Protein AF-A0A2P6NKW9-F1 (afdb_monomer)

Radius of gyration: 29.28 Å; Cα contacts (8 Å, |Δi|>4): 265; chains: 1; bounding box: 67×38×123 Å

Organism: NCBI:txid1890364

Mean predicted aligned error: 11.93 Å

Nearest PDB structures (foldseek):
  7aal-assembly1_B  TM=2.413E-01  e=2.730E+00  Homo sapiens
  5c1f-assembly1_B  TM=1.882E-01  e=1.365E+00  Schizosaccharomyces pombe 972h-
  5i6r-assembly1_A-2  TM=1.713E-01  e=1.014E+00  Homo sapiens
  5i7d-assembly1_A  TM=1.767E-01  e=3.167E+00  Homo sapiens
  7aan-assembly1_B  TM=1.531E-01  e=3.014E+00  Homo sapiens

pLDDT: mean 75.57, std 16.03, range [36.56, 94.94]

Structure (mmCIF, N/CA/C/O backbone):
data_AF-A0A2P6NKW9-F1
#
_entry.id   AF-A0A2P6NKW9-F1
#
loop_
_atom_site.group_PDB
_atom_site.id
_atom_site.type_symbol
_atom_site.label_atom_id
_atom_site.label_alt_id
_atom_site.label_comp_id
_atom_site.label_asym_id
_atom_site.label_entity_id
_atom_site.label_seq_id
_atom_site.pdbx_PDB_ins_code
_atom_site.Cartn_x
_atom_site.Cartn_y
_atom_site.Cartn_z
_atom_site.occupancy
_atom_site.B_iso_or_equiv
_atom_site.auth_seq_id
_atom_site.auth_comp_id
_atom_site.auth_asym_id
_atom_site.auth_atom_id
_atom_site.pdbx_PDB_model_num
ATOM 1 N N . MET A 1 1 ? 26.156 8.430 -38.860 1.00 38.47 1 MET A N 1
ATOM 2 C CA . MET A 1 1 ? 25.166 7.399 -39.238 1.00 38.47 1 MET A CA 1
ATOM 3 C C . MET A 1 1 ? 23.982 7.560 -38.305 1.00 38.47 1 MET A C 1
ATOM 5 O O . MET A 1 1 ? 24.163 7.415 -37.104 1.00 38.47 1 MET A O 1
ATOM 9 N N . GLY A 1 2 ? 22.833 8.003 -38.820 1.00 42.75 2 GLY A N 1
ATOM 10 C CA . GLY A 1 2 ? 21.626 8.158 -38.007 1.00 42.75 2 GLY A CA 1
ATOM 11 C C . GLY A 1 2 ? 21.119 6.777 -37.615 1.00 42.75 2 GLY A C 1
ATOM 12 O O . GLY A 1 2 ? 20.778 5.993 -38.496 1.00 42.75 2 GLY A O 1
ATOM 13 N N . ALA A 1 3 ? 21.148 6.461 -36.321 1.00 43.72 3 ALA A N 1
ATOM 14 C CA . ALA A 1 3 ? 20.561 5.232 -35.807 1.00 43.72 3 ALA A CA 1
ATOM 15 C C . ALA A 1 3 ? 19.072 5.184 -36.203 1.00 43.72 3 ALA A C 1
ATOM 17 O O . ALA A 1 3 ? 18.408 6.224 -36.123 1.00 43.72 3 ALA A O 1
ATOM 18 N N . PRO A 1 4 ? 18.538 4.033 -36.644 1.00 49.75 4 PRO A N 1
ATOM 19 C CA . PRO A 1 4 ? 17.114 3.905 -36.910 1.00 49.75 4 PRO A CA 1
ATOM 20 C C . PRO A 1 4 ? 16.343 4.239 -35.628 1.00 49.75 4 PRO A C 1
ATOM 22 O O . PRO A 1 4 ? 16.476 3.582 -34.598 1.00 49.75 4 PRO A O 1
ATOM 25 N N . SER A 1 5 ? 15.566 5.317 -35.682 1.00 58.25 5 SER A N 1
ATOM 26 C CA . SER A 1 5 ? 14.760 5.807 -34.570 1.00 58.25 5 SER A CA 1
ATOM 27 C C . SER A 1 5 ? 13.514 4.937 -34.437 1.00 58.25 5 SER A C 1
ATOM 29 O O . SER A 1 5 ? 12.527 5.149 -35.143 1.00 58.25 5 SER A O 1
ATOM 31 N N . GLY A 1 6 ? 13.556 3.937 -33.562 1.00 79.88 6 GLY A N 1
ATOM 32 C CA . GLY A 1 6 ? 12.421 3.050 -33.348 1.00 79.88 6 GLY A CA 1
ATOM 33 C C . GLY A 1 6 ? 12.584 2.135 -32.143 1.00 79.88 6 GLY A C 1
ATOM 34 O O . GLY A 1 6 ? 13.675 1.942 -31.605 1.00 79.88 6 GLY A O 1
ATOM 35 N N . CYS A 1 7 ? 11.472 1.536 -31.738 1.00 85.38 7 CYS A N 1
ATOM 36 C CA . CYS A 1 7 ? 11.452 0.507 -30.710 1.00 85.38 7 CYS A CA 1
ATOM 37 C C . CYS A 1 7 ? 11.612 -0.880 -31.333 1.00 85.38 7 CYS A C 1
ATOM 39 O O . CYS A 1 7 ? 11.056 -1.148 -32.399 1.00 85.38 7 CYS A O 1
ATOM 41 N N . ALA A 1 8 ? 12.261 -1.793 -30.613 1.00 85.81 8 ALA A N 1
ATOM 42 C CA . ALA A 1 8 ? 12.150 -3.217 -30.907 1.00 85.81 8 ALA A CA 1
ATOM 43 C C . ALA A 1 8 ? 10.673 -3.680 -30.821 1.00 85.81 8 ALA A C 1
ATOM 45 O O . ALA A 1 8 ? 9.893 -3.085 -30.060 1.00 85.81 8 ALA A O 1
ATOM 46 N N . PRO A 1 9 ? 10.263 -4.742 -31.548 1.00 82.56 9 PRO A N 1
ATOM 47 C CA . PRO A 1 9 ? 8.896 -5.261 -31.512 1.00 82.56 9 PRO A CA 1
ATOM 48 C C . PRO A 1 9 ? 8.402 -5.475 -30.075 1.00 82.56 9 PRO A C 1
ATOM 50 O O . PRO A 1 9 ? 8.977 -6.243 -29.305 1.00 82.56 9 PRO A O 1
ATOM 53 N N . SER A 1 10 ? 7.345 -4.751 -29.693 1.00 81.81 10 SER A N 1
ATOM 54 C CA . SER A 1 10 ? 6.762 -4.763 -28.339 1.00 81.81 10 SER A CA 1
ATOM 55 C C . SER A 1 10 ? 7.766 -4.554 -27.191 1.00 81.81 10 SER A C 1
ATOM 57 O O . SER A 1 10 ? 7.524 -5.026 -26.081 1.00 81.81 10 SER A O 1
ATOM 59 N N . CYS A 1 11 ? 8.905 -3.893 -27.433 1.00 87.44 11 CYS A N 1
ATOM 60 C CA . CYS A 1 11 ? 9.979 -3.728 -26.446 1.00 87.44 11 CYS A CA 1
ATOM 61 C C . CYS A 1 11 ? 10.375 -5.054 -25.760 1.00 87.44 11 CYS A C 1
ATOM 63 O O . CYS A 1 11 ? 10.589 -5.087 -24.546 1.00 87.44 11 CYS A O 1
ATOM 65 N N . ASN A 1 12 ? 10.413 -6.152 -26.528 1.00 88.31 12 ASN A N 1
ATOM 66 C CA . ASN A 1 12 ? 10.680 -7.524 -26.068 1.00 88.31 12 ASN A CA 1
ATOM 67 C C . ASN A 1 12 ? 9.672 -8.071 -25.033 1.00 88.31 12 ASN A C 1
ATOM 69 O O . ASN A 1 12 ? 9.963 -9.034 -24.334 1.00 88.31 12 ASN A O 1
ATOM 73 N N . GLY A 1 13 ? 8.483 -7.470 -24.919 1.00 87.00 13 GLY A N 1
ATOM 74 C CA . GLY A 1 13 ? 7.446 -7.867 -23.958 1.00 87.00 13 GLY A CA 1
ATOM 75 C C . GLY A 1 13 ? 7.630 -7.298 -22.545 1.00 87.00 13 GLY A C 1
ATOM 76 O O . GLY A 1 13 ? 6.770 -7.507 -21.690 1.00 87.00 13 GLY A O 1
ATOM 77 N N . TYR A 1 14 ? 8.703 -6.535 -22.308 1.00 88.75 14 TYR A N 1
ATOM 78 C CA . TYR A 1 14 ? 9.058 -5.957 -21.004 1.00 88.75 14 TYR A CA 1
ATOM 79 C C . TYR A 1 14 ? 8.857 -4.440 -20.940 1.00 88.75 14 TYR A C 1
ATOM 81 O O . TYR A 1 14 ? 9.346 -3.769 -20.029 1.00 88.75 14 TYR A O 1
ATOM 89 N N . GLY A 1 15 ? 8.138 -3.877 -21.908 1.00 88.88 15 GLY A N 1
ATOM 90 C CA . GLY A 1 15 ? 7.906 -2.445 -21.986 1.00 88.88 15 GLY A CA 1
ATOM 91 C C . GLY A 1 15 ? 6.816 -2.064 -22.974 1.00 88.88 15 GLY A C 1
ATOM 92 O O . GLY A 1 15 ? 6.175 -2.910 -23.593 1.00 88.88 15 GLY A O 1
ATOM 93 N N . ILE A 1 16 ? 6.614 -0.758 -23.107 1.00 90.50 16 ILE A N 1
ATOM 94 C CA . ILE A 1 16 ? 5.710 -0.158 -24.090 1.00 90.50 16 ILE A CA 1
ATOM 95 C C . ILE A 1 16 ? 6.520 0.803 -24.954 1.00 90.50 16 ILE A C 1
ATOM 97 O O . ILE A 1 16 ? 7.258 1.638 -24.428 1.00 90.50 16 ILE A O 1
ATOM 101 N N . CYS A 1 17 ? 6.370 0.692 -26.273 1.00 90.12 17 CYS A N 1
ATOM 102 C CA . CYS A 1 17 ? 7.002 1.614 -27.206 1.00 90.12 17 CYS A CA 1
ATOM 103 C C . CYS A 1 17 ? 6.321 2.981 -27.147 1.00 90.12 17 CYS A C 1
ATOM 105 O O . CYS A 1 17 ? 5.096 3.075 -27.262 1.00 90.12 17 CYS A O 1
ATOM 107 N N . GLN A 1 18 ? 7.114 4.034 -26.969 1.00 89.44 18 GLN A N 1
ATOM 108 C CA . GLN A 1 18 ? 6.613 5.397 -26.969 1.00 89.44 18 GLN A CA 1
ATOM 109 C C . GLN A 1 18 ? 6.587 5.999 -28.374 1.00 89.44 18 GLN A C 1
ATOM 111 O O . GLN A 1 18 ? 7.352 5.610 -29.253 1.00 89.44 18 GLN A O 1
ATOM 116 N N . THR A 1 19 ? 5.768 7.035 -28.564 1.00 86.81 19 THR A N 1
ATOM 117 C CA . THR A 1 19 ? 5.714 7.810 -29.820 1.00 86.81 19 THR A CA 1
ATOM 118 C C . THR A 1 19 ? 7.042 8.486 -30.181 1.00 86.81 19 THR A C 1
ATOM 120 O O . THR A 1 19 ? 7.242 8.868 -31.327 1.00 86.81 19 THR A O 1
ATOM 123 N N . SER A 1 20 ? 7.953 8.641 -29.215 1.00 84.75 20 SER A N 1
ATOM 124 C CA . SER A 1 20 ? 9.322 9.138 -29.408 1.00 84.75 20 SER A CA 1
ATOM 125 C C . SER A 1 20 ? 10.280 8.100 -30.009 1.00 84.75 20 SER A C 1
ATOM 127 O O . SER A 1 20 ? 11.433 8.432 -30.265 1.00 84.75 20 SER A O 1
ATOM 129 N N . GLY A 1 21 ? 9.845 6.848 -30.192 1.00 84.94 21 GLY A N 1
ATOM 130 C CA . GLY A 1 21 ? 10.705 5.742 -30.620 1.00 84.94 21 GLY A CA 1
ATOM 131 C C . GLY A 1 21 ? 11.551 5.136 -29.495 1.00 84.94 21 GLY A C 1
ATOM 132 O O . GLY A 1 21 ? 12.419 4.313 -29.768 1.00 84.94 21 GLY A O 1
ATOM 133 N N . MET A 1 22 ? 11.308 5.517 -28.234 1.00 88.12 22 MET A N 1
ATOM 134 C CA . MET A 1 22 ? 11.970 4.936 -27.060 1.00 88.12 22 MET A CA 1
ATOM 135 C C . MET A 1 22 ? 11.064 3.936 -26.336 1.00 88.12 22 MET A C 1
ATOM 137 O O . MET A 1 22 ? 9.857 4.143 -26.212 1.00 88.12 22 MET A O 1
ATOM 141 N N . CYS A 1 23 ? 11.643 2.861 -25.809 1.00 89.56 23 CYS A N 1
ATOM 142 C CA . CYS A 1 23 ? 10.927 1.887 -24.996 1.00 89.56 23 CYS A CA 1
ATOM 143 C C . CYS A 1 23 ? 10.833 2.338 -23.535 1.00 89.56 23 CYS A C 1
ATOM 145 O O . CYS A 1 23 ? 11.843 2.554 -22.867 1.00 89.56 23 CYS A O 1
ATOM 147 N N . ARG A 1 24 ? 9.607 2.415 -23.009 1.00 87.69 24 ARG A N 1
ATOM 148 C CA . ARG A 1 24 ? 9.353 2.557 -21.572 1.00 87.69 24 ARG A CA 1
ATOM 149 C C . ARG A 1 24 ? 9.350 1.177 -20.933 1.00 87.69 24 ARG A C 1
ATOM 151 O O . ARG A 1 24 ? 8.399 0.416 -21.121 1.00 87.69 24 ARG A O 1
ATOM 158 N N . CYS A 1 25 ? 10.388 0.877 -20.169 1.00 88.81 25 CYS A N 1
ATOM 159 C CA . CYS A 1 25 ? 10.530 -0.414 -19.515 1.00 88.81 25 CYS A CA 1
ATOM 160 C C . CYS A 1 25 ? 9.664 -0.533 -18.261 1.00 88.81 25 CYS A C 1
ATOM 162 O O . CYS A 1 25 ? 9.426 0.442 -17.546 1.00 88.81 25 CYS A O 1
ATOM 164 N N . LEU A 1 26 ? 9.173 -1.745 -18.012 1.00 86.94 26 LEU A N 1
ATOM 165 C CA . LEU A 1 26 ? 8.451 -2.088 -16.793 1.00 86.94 26 LEU A CA 1
ATOM 166 C C . LEU A 1 26 ? 9.394 -2.050 -15.583 1.00 86.94 26 LEU A C 1
ATOM 168 O O . LEU A 1 26 ? 10.619 -2.012 -15.708 1.00 86.94 26 LEU A O 1
ATOM 172 N N . ARG A 1 27 ? 8.832 -2.033 -14.373 1.00 82.81 27 ARG A N 1
ATOM 173 C CA . ARG A 1 27 ? 9.649 -1.916 -13.163 1.00 82.81 27 ARG A CA 1
ATOM 174 C C . ARG A 1 27 ? 10.577 -3.128 -13.048 1.00 82.81 27 ARG A C 1
ATOM 176 O O . ARG A 1 27 ? 10.134 -4.254 -13.216 1.00 82.81 27 ARG A O 1
ATOM 183 N N . GLY A 1 28 ? 11.855 -2.887 -12.763 1.00 79.19 28 GLY A N 1
ATOM 184 C CA . GLY A 1 28 ? 12.875 -3.945 -12.721 1.00 79.19 28 GLY A CA 1
ATOM 185 C C . GLY A 1 28 ? 13.764 -4.013 -13.969 1.00 79.19 28 GLY A C 1
ATOM 186 O O . GLY A 1 28 ? 14.858 -4.575 -13.904 1.00 79.19 28 GLY A O 1
ATOM 187 N N . TRP A 1 29 ? 13.317 -3.381 -15.056 1.00 87.25 29 TRP A N 1
ATOM 188 C CA . TRP A 1 29 ? 13.953 -3.371 -16.368 1.00 87.25 29 TRP A CA 1
ATOM 189 C C . TRP A 1 29 ? 14.563 -2.007 -16.678 1.00 87.25 29 TRP A C 1
ATOM 191 O O . TRP A 1 29 ? 14.035 -0.970 -16.269 1.00 87.25 29 TRP A O 1
ATOM 201 N N . VAL A 1 30 ? 15.670 -2.008 -17.416 1.00 86.69 30 VAL A N 1
ATOM 202 C CA . VAL A 1 30 ? 16.431 -0.808 -17.769 1.00 86.69 30 VAL A CA 1
ATOM 203 C C . VAL A 1 30 ? 16.368 -0.598 -19.287 1.00 86.69 30 VAL A C 1
ATOM 205 O O . VAL A 1 30 ? 16.537 -1.555 -20.050 1.00 86.69 30 VAL A O 1
ATOM 208 N N . PRO A 1 31 ? 16.110 0.638 -19.756 1.00 85.88 31 PRO A N 1
ATOM 209 C CA . PRO A 1 31 ? 16.139 0.933 -21.181 1.00 85.88 31 PRO A CA 1
ATOM 210 C C . PRO A 1 31 ? 17.550 0.728 -21.733 1.00 85.88 31 PRO A C 1
ATOM 212 O O . PRO A 1 31 ? 18.530 1.239 -21.193 1.00 85.88 31 PRO A O 1
ATOM 215 N N . THR A 1 32 ? 17.641 -0.020 -22.827 1.00 88.44 32 THR A N 1
ATOM 216 C CA . THR A 1 32 ? 18.881 -0.319 -23.550 1.00 88.44 32 THR A CA 1
ATOM 217 C C . THR A 1 32 ? 18.722 -0.065 -25.037 1.00 88.44 32 THR A C 1
ATOM 219 O O . THR A 1 32 ? 17.610 -0.010 -25.559 1.00 88.44 32 THR A O 1
ATOM 222 N N . VAL A 1 33 ? 19.849 0.118 -25.721 1.00 88.12 33 VAL A N 1
ATOM 223 C CA . VAL A 1 33 ? 19.900 0.317 -27.171 1.00 88.12 33 VAL A CA 1
ATOM 224 C C . VAL A 1 33 ? 20.558 -0.915 -27.788 1.00 88.12 33 VAL A C 1
ATOM 226 O O . VAL A 1 33 ? 21.613 -1.344 -27.326 1.00 88.12 33 VAL A O 1
ATOM 229 N N . SER A 1 34 ? 19.899 -1.530 -28.771 1.00 86.75 34 SER A N 1
ATOM 230 C CA . SER A 1 34 ? 20.440 -2.662 -29.534 1.00 86.75 34 SER A CA 1
ATOM 231 C C . SER A 1 34 ? 21.641 -2.235 -30.387 1.00 86.75 34 SER A C 1
ATOM 233 O O . SER A 1 34 ? 21.791 -1.051 -30.687 1.00 86.75 34 SER A O 1
ATOM 235 N N . SER A 1 35 ? 22.452 -3.195 -30.848 1.00 83.25 35 SER A N 1
ATOM 236 C CA . SER A 1 35 ? 23.512 -2.964 -31.848 1.00 83.25 35 SER A CA 1
ATOM 237 C C . SER A 1 35 ? 22.984 -2.258 -33.096 1.00 83.25 35 SER A C 1
ATOM 239 O O . SER A 1 35 ? 23.675 -1.440 -33.694 1.00 83.25 35 SER A O 1
ATOM 241 N N . ASP A 1 36 ? 21.726 -2.534 -33.434 1.00 82.31 36 ASP A N 1
ATOM 242 C CA . ASP A 1 36 ? 21.048 -1.995 -34.607 1.00 82.31 36 ASP A CA 1
ATOM 243 C C . ASP A 1 36 ? 20.456 -0.597 -34.356 1.00 82.31 36 ASP A C 1
ATOM 245 O O . ASP A 1 36 ? 19.847 -0.027 -35.250 1.00 82.31 36 ASP A O 1
ATOM 249 N N . GLY A 1 37 ? 20.602 -0.032 -33.151 1.00 82.56 37 GLY A N 1
ATOM 250 C CA . GLY A 1 37 ? 20.113 1.306 -32.792 1.00 82.56 37 GLY A CA 1
ATOM 251 C C . GLY A 1 37 ? 18.692 1.365 -32.217 1.00 82.56 37 GLY A C 1
ATOM 252 O O . GLY A 1 37 ? 18.270 2.430 -31.771 1.00 82.56 37 GLY A O 1
ATOM 253 N N . TYR A 1 38 ? 17.964 0.244 -32.163 1.00 86.69 38 TYR A N 1
ATOM 254 C CA . TYR A 1 38 ? 16.609 0.190 -31.597 1.00 86.69 38 TYR A CA 1
ATOM 255 C C . TYR A 1 38 ? 16.596 0.273 -30.067 1.00 86.69 38 TYR A C 1
ATOM 257 O O . TYR A 1 38 ? 17.403 -0.368 -29.392 1.00 86.69 38 TYR A O 1
ATOM 265 N N . SER A 1 39 ? 15.620 0.990 -29.507 1.00 88.81 39 SER A N 1
ATOM 266 C CA . SER A 1 39 ? 15.369 0.992 -28.062 1.00 88.81 39 SER A CA 1
ATOM 267 C C . SER A 1 39 ? 14.671 -0.302 -27.625 1.00 88.81 39 SER A C 1
ATOM 269 O O . SER A 1 39 ? 13.734 -0.759 -28.282 1.00 88.81 39 SER A O 1
ATOM 271 N N . GLN A 1 40 ? 15.120 -0.900 -26.519 1.00 92.06 40 GLN A N 1
ATOM 272 C CA . GLN A 1 40 ? 14.614 -2.164 -25.980 1.00 92.06 40 GLN A CA 1
ATOM 273 C C . GLN A 1 40 ? 14.729 -2.246 -24.448 1.00 92.06 40 GLN A C 1
ATOM 275 O O . GLN A 1 40 ? 15.399 -1.436 -23.812 1.00 92.06 40 GLN A O 1
ATOM 280 N N . CYS A 1 41 ? 14.063 -3.238 -23.851 1.00 90.62 41 CYS A N 1
ATOM 281 C CA . CYS A 1 41 ? 14.018 -3.474 -22.404 1.00 90.62 41 CYS A CA 1
ATOM 282 C C . CYS A 1 41 ? 14.510 -4.887 -22.080 1.00 90.62 41 CYS A C 1
ATOM 284 O O . CYS A 1 41 ? 13.726 -5.721 -21.644 1.00 90.62 41 CYS A O 1
ATOM 286 N N . ILE A 1 42 ? 15.778 -5.185 -22.381 1.00 88.31 42 ILE A N 1
ATOM 287 C CA . ILE A 1 42 ? 16.333 -6.542 -22.225 1.00 88.31 42 ILE A CA 1
ATOM 288 C C . ILE A 1 42 ? 17.221 -6.697 -20.990 1.00 88.31 42 ILE A C 1
ATOM 290 O O . ILE A 1 42 ? 17.423 -7.813 -20.525 1.00 88.31 42 ILE A O 1
ATOM 294 N N . THR A 1 43 ? 17.758 -5.599 -20.462 1.00 88.56 43 THR A N 1
ATOM 295 C CA . THR A 1 43 ? 18.597 -5.636 -19.266 1.00 88.56 43 THR A CA 1
ATOM 296 C C . THR A 1 43 ? 17.775 -5.343 -18.027 1.00 88.56 43 THR A C 1
ATOM 298 O O . THR A 1 43 ? 16.862 -4.513 -18.013 1.00 88.56 43 THR A O 1
ATOM 301 N N . THR A 1 44 ? 18.130 -6.029 -16.954 1.00 87.62 44 THR A N 1
ATOM 302 C CA . THR A 1 44 ? 17.537 -5.863 -15.633 1.00 87.62 44 THR A CA 1
ATOM 303 C C . THR A 1 44 ? 18.513 -5.157 -14.700 1.00 87.62 44 THR A C 1
ATOM 305 O O . THR A 1 44 ? 19.709 -5.056 -14.976 1.00 87.62 44 THR A O 1
ATOM 308 N N . PHE A 1 45 ? 18.049 -4.726 -13.526 1.00 82.56 45 PHE A N 1
ATOM 309 C CA . PHE A 1 45 ? 18.962 -4.222 -12.491 1.00 82.56 45 PHE A CA 1
ATOM 310 C C . PHE A 1 45 ? 20.002 -5.258 -12.027 1.00 82.56 45 PHE A C 1
ATOM 312 O O . PHE A 1 45 ? 21.052 -4.865 -11.513 1.00 82.56 45 PHE A O 1
ATOM 319 N N . LEU A 1 46 ? 19.751 -6.561 -12.215 1.00 85.69 46 LEU A N 1
ATOM 320 C CA . LEU A 1 46 ? 20.742 -7.602 -11.920 1.00 85.69 46 LEU A CA 1
ATOM 321 C C . LEU A 1 46 ? 21.979 -7.436 -12.811 1.00 85.69 46 LEU A C 1
ATOM 323 O O . LEU A 1 46 ? 23.100 -7.567 -12.319 1.00 85.69 46 LEU A O 1
ATOM 327 N N . ASP A 1 47 ? 21.765 -7.094 -14.082 1.00 86.06 47 ASP A N 1
ATOM 328 C CA . ASP A 1 47 ? 22.814 -6.966 -15.097 1.00 86.06 47 ASP A CA 1
ATOM 329 C C . ASP A 1 47 ? 23.634 -5.681 -14.916 1.00 86.06 47 ASP A C 1
ATOM 331 O O . ASP A 1 47 ? 24.814 -5.640 -15.246 1.00 86.06 47 ASP A O 1
ATOM 335 N N . VAL A 1 48 ? 23.045 -4.652 -14.295 1.00 84.50 48 VAL A N 1
ATOM 336 C CA . VAL A 1 48 ? 23.706 -3.369 -13.970 1.00 84.50 48 VAL A CA 1
ATOM 337 C C . VA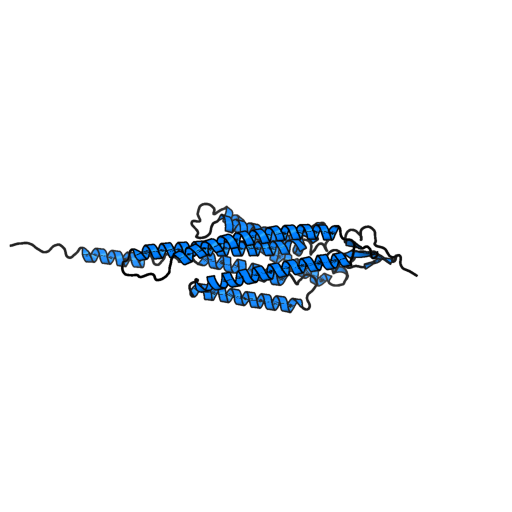L A 1 48 ? 24.557 -3.459 -12.685 1.00 84.50 48 VAL A C 1
ATOM 33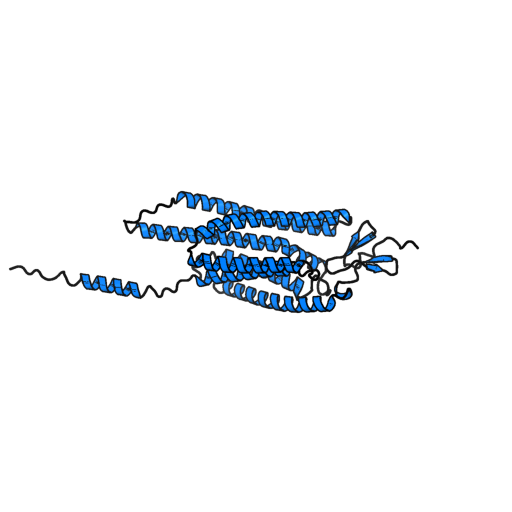9 O O . VAL A 1 48 ? 25.002 -2.452 -12.143 1.00 84.50 48 VAL A O 1
ATOM 342 N N . GLY A 1 49 ? 24.796 -4.667 -12.159 1.00 85.06 49 GLY A N 1
ATOM 343 C CA . GLY A 1 49 ? 25.694 -4.898 -11.019 1.00 85.06 49 GLY A CA 1
ATOM 344 C C . GLY A 1 49 ? 25.018 -4.965 -9.645 1.00 85.06 49 GLY A C 1
ATOM 345 O O . GLY A 1 49 ? 25.703 -5.110 -8.636 1.00 85.06 49 GLY A O 1
ATOM 346 N N . TRP A 1 50 ? 23.682 -4.940 -9.567 1.00 84.00 50 TRP A N 1
ATOM 347 C CA . TRP A 1 50 ? 22.948 -5.041 -8.290 1.00 84.00 50 TRP A CA 1
ATOM 348 C C . TRP A 1 50 ? 22.585 -6.475 -7.893 1.00 84.00 50 TRP A C 1
ATOM 350 O O . TRP A 1 50 ? 21.844 -6.690 -6.930 1.00 84.00 50 TRP A O 1
ATOM 360 N N . ARG A 1 51 ? 23.110 -7.472 -8.613 1.00 86.88 51 ARG A N 1
ATOM 361 C CA . ARG A 1 51 ? 22.758 -8.886 -8.441 1.00 86.88 51 ARG A CA 1
ATOM 362 C C . ARG A 1 51 ? 22.888 -9.377 -7.000 1.00 86.88 51 ARG A C 1
ATOM 364 O O . ARG A 1 51 ? 21.938 -9.956 -6.481 1.00 86.88 51 ARG A O 1
ATOM 371 N N . GLY A 1 52 ? 24.022 -9.113 -6.347 1.00 84.12 52 GLY A N 1
ATOM 372 C CA . GLY A 1 52 ? 24.261 -9.546 -4.965 1.00 84.12 52 GLY A CA 1
ATOM 373 C C . GLY A 1 52 ? 23.230 -8.978 -3.984 1.00 84.12 52 GLY A C 1
ATOM 374 O O . GLY A 1 52 ? 22.604 -9.726 -3.236 1.00 84.12 52 GLY A O 1
ATOM 375 N N . ASN A 1 53 ? 22.984 -7.668 -4.059 1.00 83.38 53 ASN A N 1
ATOM 376 C CA . ASN A 1 53 ? 22.055 -6.970 -3.167 1.00 83.38 53 ASN A CA 1
ATOM 377 C C . ASN A 1 53 ? 20.602 -7.414 -3.383 1.00 83.38 53 ASN A C 1
ATOM 379 O O . ASN A 1 53 ? 19.878 -7.639 -2.416 1.00 83.38 53 ASN A O 1
ATOM 383 N N . ILE A 1 54 ? 20.171 -7.578 -4.638 1.00 84.19 54 ILE A N 1
ATOM 384 C CA . ILE A 1 54 ? 18.801 -8.000 -4.964 1.00 84.19 54 ILE A CA 1
ATOM 385 C C . ILE A 1 54 ? 18.551 -9.443 -4.511 1.00 84.19 54 ILE A C 1
ATOM 387 O O . ILE A 1 54 ? 17.501 -9.728 -3.934 1.00 84.19 54 ILE A O 1
ATOM 391 N N . ILE A 1 55 ? 19.512 -10.349 -4.723 1.00 88.00 55 ILE A N 1
ATOM 392 C CA . ILE A 1 55 ? 19.397 -11.740 -4.262 1.00 88.00 55 ILE A CA 1
ATOM 393 C C . ILE A 1 55 ? 19.330 -11.788 -2.731 1.00 88.00 55 ILE A C 1
ATOM 395 O O . ILE A 1 55 ? 18.449 -12.454 -2.189 1.00 88.00 55 ILE A O 1
ATOM 399 N N . ALA A 1 56 ? 20.196 -11.046 -2.033 1.00 85.56 56 ALA A N 1
ATOM 400 C CA . ALA A 1 56 ? 20.174 -10.978 -0.574 1.00 85.56 56 ALA A CA 1
ATOM 401 C C . ALA A 1 56 ? 18.827 -10.452 -0.044 1.00 85.56 56 ALA A C 1
ATOM 403 O O . ALA A 1 56 ? 18.221 -11.074 0.828 1.00 85.56 56 ALA A O 1
ATOM 404 N N . LEU A 1 57 ? 18.311 -9.358 -0.619 1.00 84.19 57 LEU A N 1
ATOM 405 C CA . LEU A 1 57 ? 17.010 -8.792 -0.247 1.00 84.19 57 LEU A CA 1
ATOM 406 C C . LEU A 1 57 ? 15.860 -9.769 -0.490 1.00 84.19 57 LEU A C 1
ATOM 408 O O . LEU A 1 57 ? 14.989 -9.901 0.364 1.00 84.19 57 LEU A O 1
ATOM 412 N N . ARG A 1 58 ? 15.864 -10.486 -1.618 1.00 87.19 58 ARG A N 1
ATOM 413 C CA . ARG A 1 58 ? 14.853 -11.507 -1.916 1.00 87.19 58 ARG A CA 1
ATOM 414 C C . ARG A 1 58 ? 14.836 -12.606 -0.858 1.00 87.19 58 ARG A C 1
ATOM 416 O O . ARG A 1 58 ? 13.759 -12.977 -0.403 1.00 87.19 58 ARG A O 1
ATOM 423 N N . VAL A 1 59 ? 16.001 -13.115 -0.448 1.00 88.81 59 VAL A N 1
ATOM 424 C CA . VAL A 1 59 ? 16.083 -14.149 0.599 1.00 88.81 59 VAL A CA 1
ATOM 425 C C . VAL A 1 59 ? 15.527 -13.612 1.916 1.00 88.81 59 VAL A C 1
ATOM 427 O O . VAL A 1 59 ? 14.666 -14.250 2.519 1.00 88.81 59 VAL A O 1
ATOM 430 N N . VAL A 1 60 ? 15.947 -12.412 2.326 1.00 87.12 60 VAL A N 1
ATOM 431 C CA . VAL A 1 60 ? 15.475 -11.777 3.565 1.00 87.12 60 VAL A CA 1
ATOM 432 C C . VAL A 1 60 ? 13.960 -11.553 3.534 1.00 87.12 60 VAL A C 1
ATOM 434 O O . VAL A 1 60 ? 13.261 -11.963 4.460 1.00 87.12 60 VAL A O 1
ATOM 437 N N . PHE A 1 61 ? 13.423 -10.968 2.461 1.00 86.88 61 PHE A N 1
ATOM 438 C CA . PHE A 1 61 ? 11.985 -10.733 2.321 1.00 86.88 61 PHE A CA 1
ATOM 439 C C . PHE A 1 61 ? 11.187 -12.029 2.232 1.00 86.88 61 PHE A C 1
ATOM 441 O O . PHE A 1 61 ? 10.130 -12.119 2.847 1.00 86.88 61 PHE A O 1
ATOM 448 N N . SER A 1 62 ? 11.691 -13.047 1.536 1.00 91.12 62 SER A N 1
ATOM 449 C CA . SER A 1 62 ? 11.039 -14.355 1.459 1.00 91.12 62 SER A CA 1
ATOM 450 C C . SER A 1 62 ? 10.904 -14.999 2.842 1.00 91.12 62 SER A C 1
ATOM 452 O O . SER A 1 62 ? 9.823 -15.461 3.200 1.00 91.12 62 SER A O 1
ATOM 454 N N . VAL A 1 63 ? 11.959 -14.952 3.666 1.00 90.38 63 VAL A N 1
ATOM 455 C CA . VAL A 1 63 ? 11.917 -15.481 5.039 1.00 90.38 63 VAL A CA 1
ATOM 456 C C . VAL A 1 63 ? 10.950 -14.678 5.911 1.00 90.38 63 VAL A C 1
ATOM 458 O O . VAL A 1 63 ? 10.086 -15.263 6.564 1.00 90.38 63 VAL A O 1
ATOM 461 N N . ILE A 1 64 ? 11.050 -13.344 5.900 1.00 86.88 64 ILE A N 1
ATOM 462 C CA . ILE A 1 64 ? 10.206 -12.472 6.732 1.00 86.88 64 ILE A CA 1
ATOM 463 C C . ILE A 1 64 ? 8.730 -12.621 6.352 1.00 86.88 64 ILE A C 1
ATOM 465 O O . ILE A 1 64 ? 7.901 -12.921 7.214 1.00 86.88 64 ILE A O 1
ATOM 469 N N . TYR A 1 65 ? 8.393 -12.460 5.070 1.00 89.38 65 TYR A N 1
ATOM 470 C CA . TYR A 1 65 ? 7.012 -12.575 4.606 1.00 89.38 65 TYR A CA 1
ATOM 471 C C . TYR A 1 65 ? 6.493 -14.009 4.677 1.00 89.38 65 TYR A C 1
ATOM 473 O O . TYR A 1 65 ? 5.310 -14.192 4.942 1.00 89.38 65 TYR A O 1
ATOM 481 N N . GLY A 1 66 ? 7.345 -15.025 4.520 1.00 92.25 66 GLY A N 1
ATOM 482 C CA . GLY A 1 66 ? 6.967 -16.426 4.704 1.00 92.25 66 GLY A CA 1
ATOM 483 C C . GLY A 1 66 ? 6.543 -16.725 6.144 1.00 92.25 66 GLY A C 1
ATOM 484 O O . GLY A 1 66 ? 5.461 -17.270 6.373 1.00 92.25 66 GLY A O 1
ATOM 485 N N . ILE A 1 67 ? 7.340 -16.294 7.129 1.00 90.00 67 ILE A N 1
ATOM 486 C CA . ILE A 1 67 ? 6.986 -16.415 8.553 1.00 90.00 67 ILE A CA 1
ATOM 487 C C . ILE A 1 67 ? 5.722 -15.607 8.856 1.00 90.00 67 ILE A C 1
ATOM 489 O O . ILE A 1 67 ? 4.813 -16.100 9.526 1.00 90.00 67 ILE A O 1
ATOM 493 N N . GLN A 1 68 ? 5.630 -14.377 8.348 1.00 88.12 68 GLN A N 1
ATOM 494 C CA . GLN A 1 68 ? 4.465 -13.525 8.562 1.00 88.12 68 GLN A CA 1
ATOM 495 C C . GLN A 1 68 ? 3.192 -14.142 7.971 1.00 88.12 68 GLN A C 1
ATOM 497 O O . GLN A 1 68 ? 2.156 -14.159 8.636 1.00 88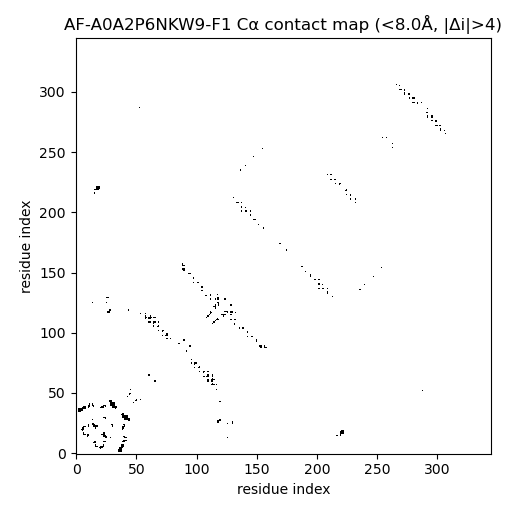.12 68 GLN A O 1
ATOM 502 N N . LEU A 1 69 ? 3.266 -14.700 6.762 1.00 92.56 69 LEU A N 1
ATOM 503 C CA . LEU A 1 69 ? 2.156 -15.384 6.109 1.00 92.56 69 LEU A CA 1
ATOM 504 C C . LEU A 1 69 ? 1.712 -16.597 6.929 1.00 92.56 69 LEU A C 1
ATOM 506 O O . LEU A 1 69 ? 0.512 -16.775 7.140 1.00 92.56 69 LEU A O 1
ATOM 510 N N . LEU A 1 70 ? 2.654 -17.387 7.454 1.00 94.38 70 LEU A N 1
ATOM 511 C CA . LEU A 1 70 ? 2.357 -18.523 8.329 1.00 94.38 70 LEU A CA 1
ATOM 512 C C . LEU A 1 70 ? 1.648 -18.063 9.610 1.00 94.38 70 LEU A C 1
ATOM 514 O O . LEU A 1 70 ? 0.598 -18.605 9.951 1.00 94.38 70 LEU A O 1
ATOM 518 N N . LEU A 1 71 ? 2.161 -17.029 10.283 1.00 90.62 71 LEU A N 1
ATOM 519 C CA . LEU A 1 71 ? 1.566 -16.486 11.510 1.00 90.62 71 LEU A CA 1
ATOM 520 C C . LEU A 1 71 ? 0.155 -15.932 11.282 1.00 90.62 71 LEU A C 1
ATOM 522 O O . LEU A 1 71 ? -0.749 -16.195 12.081 1.00 90.62 71 LEU A O 1
ATOM 526 N N . VAL A 1 72 ? -0.053 -15.178 10.200 1.00 90.56 72 VAL A N 1
ATOM 527 C CA . VAL A 1 72 ? -1.371 -14.623 9.861 1.00 90.56 72 VAL A CA 1
ATOM 528 C C . VAL A 1 72 ? -2.337 -15.742 9.473 1.00 90.56 72 VAL A C 1
ATOM 530 O O . VAL A 1 72 ? -3.471 -15.744 9.948 1.00 90.56 72 VAL A O 1
ATOM 533 N N . THR A 1 73 ? -1.889 -16.732 8.695 1.00 94.50 73 THR A N 1
ATOM 534 C CA . THR A 1 73 ? -2.699 -17.907 8.326 1.00 94.50 73 THR A CA 1
ATOM 535 C C . THR A 1 73 ? -3.105 -18.700 9.566 1.00 94.50 73 THR A C 1
ATOM 537 O O . THR A 1 73 ? -4.284 -18.991 9.756 1.00 94.50 73 THR A O 1
ATOM 540 N N . TRP A 1 74 ? -2.157 -18.986 10.460 1.00 94.56 74 TRP A N 1
ATOM 541 C CA . TRP A 1 74 ? -2.420 -19.667 11.726 1.00 94.56 74 TRP A CA 1
ATOM 542 C C . TRP A 1 74 ? -3.447 -18.910 12.576 1.00 94.56 74 TRP A C 1
ATOM 544 O O . TRP A 1 74 ? -4.411 -19.498 13.070 1.00 94.56 74 TRP A O 1
ATOM 554 N N . ARG A 1 75 ? -3.291 -17.586 12.701 1.00 90.00 75 ARG A N 1
ATOM 555 C CA . ARG A 1 75 ? -4.229 -16.737 13.445 1.00 90.00 75 ARG A CA 1
ATOM 556 C C . ARG A 1 75 ? -5.623 -16.728 12.819 1.00 90.00 75 ARG A C 1
ATOM 558 O O . ARG A 1 75 ? -6.608 -16.813 13.548 1.00 90.00 75 ARG A O 1
ATOM 565 N N . LEU A 1 76 ? -5.710 -16.655 11.493 1.00 90.75 76 LEU A N 1
ATOM 566 C CA . LEU A 1 76 ? -6.975 -16.713 10.764 1.00 90.75 76 LEU A CA 1
ATOM 567 C C . LEU A 1 76 ? -7.684 -18.058 11.004 1.00 90.75 76 LEU A C 1
ATOM 569 O O . LEU A 1 76 ? -8.881 -18.085 11.285 1.00 90.75 76 LEU A O 1
ATOM 573 N N . VAL A 1 77 ? -6.939 -19.168 10.984 1.00 92.94 77 VAL A N 1
ATOM 574 C CA . VAL A 1 77 ? -7.462 -20.511 11.284 1.00 92.94 77 VAL A CA 1
ATOM 575 C C . VAL A 1 77 ? -7.974 -20.610 12.725 1.00 92.94 77 VAL A C 1
ATOM 577 O O . VAL A 1 77 ? -9.065 -21.138 12.944 1.00 92.94 77 VAL A O 1
ATOM 580 N N . LEU A 1 78 ? -7.244 -20.076 13.710 1.00 88.31 78 LEU A N 1
ATOM 581 C CA . LEU A 1 78 ? -7.696 -20.056 15.108 1.00 88.31 78 LEU A CA 1
ATOM 582 C C . LEU A 1 78 ? -8.993 -19.259 15.292 1.00 88.31 78 LEU A C 1
ATOM 584 O O . LEU A 1 78 ? -9.901 -19.720 15.985 1.00 88.31 78 LEU A O 1
ATOM 588 N N . GLU A 1 79 ? -9.108 -18.105 14.637 1.00 87.50 79 GLU A N 1
ATOM 589 C CA . GLU A 1 79 ? -10.319 -17.277 14.672 1.00 87.50 79 GLU A CA 1
ATOM 590 C C . GLU A 1 79 ? -11.527 -18.015 14.067 1.00 87.50 79 GLU A C 1
ATOM 592 O O . GLU A 1 79 ? -12.654 -17.913 14.560 1.00 87.50 79 GLU A O 1
ATOM 597 N N . PHE A 1 80 ? -11.299 -18.820 13.025 1.00 87.19 80 PHE A N 1
ATOM 598 C CA . PHE A 1 80 ? -12.338 -19.665 12.443 1.00 87.19 80 PHE A CA 1
ATOM 599 C C . PHE A 1 80 ? -12.710 -20.868 13.314 1.00 87.19 80 PHE A C 1
ATOM 601 O O . PHE A 1 80 ? -13.885 -21.239 13.333 1.00 87.19 80 PHE A O 1
ATOM 608 N N . LYS A 1 81 ? -11.761 -21.455 14.052 1.00 89.06 81 LYS A N 1
ATOM 609 C CA . LYS A 1 81 ? -12.031 -22.575 14.970 1.00 89.06 81 LYS A CA 1
ATOM 610 C C . LYS A 1 81 ? -12.744 -22.130 16.252 1.00 89.06 81 LYS A C 1
ATOM 612 O O . LYS A 1 81 ? -13.611 -22.845 16.741 1.00 89.06 81 LYS A O 1
ATOM 617 N N . ASN A 1 82 ? -12.460 -20.933 16.765 1.00 84.38 82 ASN A N 1
ATOM 618 C CA . ASN A 1 82 ? -12.980 -20.455 18.055 1.00 84.38 82 ASN A CA 1
ATOM 619 C C . ASN A 1 82 ? -14.360 -19.762 17.991 1.00 84.38 82 ASN A C 1
ATOM 621 O O . ASN A 1 82 ? -14.745 -19.064 18.931 1.00 84.38 82 ASN A O 1
ATOM 625 N N . ARG A 1 83 ? -15.148 -19.994 16.928 1.00 70.25 83 ARG A N 1
ATOM 626 C CA . ARG A 1 83 ? -16.459 -19.348 16.683 1.00 70.25 83 ARG A CA 1
ATOM 627 C C . ARG A 1 83 ? -17.449 -19.418 17.854 1.00 70.25 83 ARG A C 1
ATOM 629 O O . ARG A 1 83 ? -18.258 -18.510 17.994 1.00 70.25 83 ARG A O 1
ATOM 636 N N . ALA A 1 84 ? -17.406 -20.478 18.661 1.00 60.53 84 ALA A N 1
ATOM 637 C CA . ALA A 1 84 ? -18.446 -20.780 19.645 1.00 60.53 84 ALA A CA 1
ATOM 638 C C . ALA A 1 84 ? -18.236 -20.154 21.041 1.00 60.53 84 ALA A C 1
ATOM 640 O O . ALA A 1 84 ? -19.152 -20.207 21.855 1.00 60.53 84 ALA A O 1
ATOM 641 N N . LYS A 1 85 ? -17.059 -19.581 21.351 1.00 63.16 85 LYS A N 1
ATOM 642 C CA . LYS A 1 85 ? -16.708 -19.187 22.737 1.00 63.16 85 LYS A CA 1
ATOM 643 C C . LYS A 1 85 ? -16.474 -17.690 22.975 1.00 63.16 85 LYS A C 1
ATOM 645 O O . LYS A 1 85 ? -16.267 -17.300 24.120 1.00 63.16 85 LYS A O 1
ATOM 650 N N . SER A 1 86 ? -16.501 -16.830 21.955 1.00 55.06 86 SER A N 1
ATOM 651 C CA . SER A 1 86 ? -16.138 -15.417 22.143 1.00 55.06 86 SER A CA 1
ATOM 652 C C . SER A 1 86 ? -17.344 -14.525 22.473 1.00 55.06 86 SER A C 1
ATOM 654 O O . SER A 1 86 ? -17.913 -13.886 21.589 1.00 55.06 86 SER A O 1
ATOM 656 N N . GLN A 1 87 ? -17.677 -14.382 23.757 1.00 58.47 87 GLN A N 1
ATOM 657 C CA . GLN A 1 87 ? -18.412 -13.208 24.267 1.00 58.47 87 GLN A CA 1
ATOM 658 C C . GLN A 1 87 ? -17.465 -11.996 24.435 1.00 58.47 87 GLN A C 1
ATOM 660 O O . GLN A 1 87 ? -17.456 -11.317 25.458 1.00 58.47 87 GLN A O 1
ATOM 665 N N . GLY A 1 88 ? -16.589 -11.765 23.453 1.00 61.66 88 GLY A N 1
ATOM 666 C CA . GLY A 1 88 ? -15.609 -10.680 23.494 1.00 61.66 88 GLY A CA 1
ATOM 667 C C . GLY A 1 88 ? -16.241 -9.310 23.229 1.00 61.66 88 GLY A C 1
ATOM 668 O O . GLY A 1 88 ? -17.291 -9.214 22.600 1.00 61.66 88 GLY A O 1
ATOM 669 N N . LEU A 1 89 ? -15.573 -8.238 23.671 1.00 56.97 89 LEU A N 1
ATOM 670 C CA . LEU A 1 89 ? -16.016 -6.849 23.459 1.00 56.97 89 LEU A CA 1
ATOM 671 C C . LEU A 1 89 ? -16.010 -6.416 21.978 1.00 56.97 89 LEU A C 1
ATOM 673 O O . LEU A 1 89 ? -16.643 -5.419 21.641 1.00 56.97 89 LEU A O 1
ATOM 677 N N . ALA A 1 90 ? -15.287 -7.125 21.106 1.00 63.25 90 ALA A N 1
ATOM 678 C CA . ALA A 1 90 ? -15.150 -6.785 19.693 1.00 63.25 90 ALA A CA 1
ATOM 679 C C . ALA A 1 90 ? -16.026 -7.692 18.804 1.00 63.25 90 ALA A C 1
ATOM 681 O O . ALA A 1 90 ? -16.010 -8.912 18.993 1.00 63.25 90 ALA A O 1
ATOM 682 N N . PRO A 1 91 ? -16.742 -7.141 17.803 1.00 72.31 91 PRO A N 1
ATOM 683 C CA . PRO A 1 91 ? -17.511 -7.935 16.850 1.00 72.31 91 PRO A CA 1
ATOM 684 C C . PRO A 1 91 ? -16.597 -8.897 16.063 1.00 72.31 91 PRO A C 1
ATOM 686 O O . PRO A 1 91 ? -15.703 -8.438 15.345 1.00 72.31 91 PRO A O 1
ATOM 689 N N . PRO A 1 92 ? -16.817 -10.223 16.125 1.00 79.25 92 PRO A N 1
ATOM 690 C CA . PRO A 1 92 ? -15.922 -11.203 15.503 1.00 79.25 92 PRO A CA 1
ATOM 691 C C . PRO A 1 92 ? -15.903 -11.116 13.968 1.00 79.25 92 PRO A C 1
ATOM 693 O O . PRO A 1 92 ? -14.939 -11.531 13.329 1.00 79.25 92 PRO A O 1
ATOM 696 N N . SER A 1 93 ? -16.947 -10.560 13.348 1.00 81.06 93 SER A N 1
ATOM 697 C CA . SER A 1 93 ? -17.013 -10.346 11.897 1.00 81.06 93 SER A CA 1
ATOM 698 C C . SER A 1 93 ? -15.959 -9.353 11.400 1.00 81.06 93 SER A C 1
ATOM 700 O O . SER A 1 93 ? -15.299 -9.615 10.395 1.00 81.06 93 SER A O 1
ATOM 702 N N . ILE A 1 94 ? -15.761 -8.245 12.118 1.00 79.81 94 ILE A N 1
ATOM 703 C CA . ILE A 1 94 ? -14.832 -7.177 11.727 1.00 79.81 94 ILE A CA 1
ATOM 704 C C . ILE A 1 94 ? -13.388 -7.658 11.879 1.00 79.81 94 ILE A C 1
ATOM 706 O O . ILE A 1 94 ? -12.577 -7.478 10.974 1.00 79.81 94 ILE A O 1
ATOM 710 N N . THR A 1 95 ? -13.079 -8.352 12.977 1.00 81.44 95 THR A N 1
ATOM 711 C CA . THR A 1 95 ? -11.750 -8.937 13.204 1.00 81.44 95 THR A CA 1
ATOM 712 C C . THR A 1 95 ? -11.366 -9.921 12.097 1.00 81.44 95 THR A C 1
ATOM 714 O O . THR A 1 95 ? -10.234 -9.894 11.615 1.00 81.44 95 THR A O 1
ATOM 717 N N . ARG A 1 96 ? -12.309 -10.753 11.631 1.00 86.06 96 ARG A N 1
ATOM 718 C CA . ARG A 1 96 ? -12.076 -11.670 10.502 1.00 86.06 96 ARG A CA 1
ATOM 719 C C . ARG A 1 96 ? -11.817 -10.932 9.198 1.00 86.06 96 ARG A C 1
ATOM 721 O O . ARG A 1 96 ? -10.934 -11.345 8.455 1.00 86.06 96 ARG A O 1
ATOM 728 N N . LEU A 1 97 ? -12.550 -9.849 8.935 1.00 86.00 97 LEU A N 1
ATOM 729 C CA . LEU A 1 97 ? -12.327 -9.024 7.750 1.00 86.00 97 LEU A CA 1
ATOM 730 C C . LEU A 1 97 ? -10.915 -8.421 7.761 1.00 86.00 97 LEU A C 1
ATOM 732 O O . LEU A 1 97 ? -10.203 -8.543 6.770 1.00 86.00 97 LEU A O 1
ATOM 736 N N . ILE A 1 98 ? -10.475 -7.855 8.892 1.00 86.44 98 ILE A N 1
ATOM 737 C CA . ILE A 1 98 ? -9.111 -7.314 9.046 1.00 86.44 98 ILE A CA 1
ATOM 738 C C . ILE A 1 98 ? -8.067 -8.398 8.793 1.00 86.44 98 ILE A C 1
ATOM 740 O O . ILE A 1 98 ? -7.126 -8.179 8.037 1.00 86.44 98 ILE A O 1
ATOM 744 N N . LEU A 1 99 ? -8.226 -9.568 9.418 1.00 88.06 99 LEU A N 1
ATOM 745 C CA . LEU A 1 99 ? -7.276 -10.669 9.268 1.00 88.06 99 LEU A CA 1
ATOM 746 C C . LEU A 1 99 ? -7.235 -11.199 7.832 1.00 88.06 99 LEU A C 1
ATOM 748 O O . LEU A 1 99 ? -6.154 -11.522 7.351 1.00 88.06 99 LEU A O 1
ATOM 752 N N . ALA A 1 100 ? -8.375 -11.260 7.140 1.00 90.31 100 ALA A N 1
ATOM 753 C CA . ALA A 1 100 ? -8.441 -11.685 5.745 1.00 90.31 100 ALA A CA 1
ATOM 754 C C . ALA A 1 100 ? -7.755 -10.682 4.803 1.00 90.31 100 ALA A C 1
ATOM 756 O O . ALA A 1 100 ? -6.990 -11.089 3.931 1.00 90.31 100 ALA A O 1
ATOM 757 N N . VAL A 1 101 ? -7.976 -9.377 4.998 1.00 89.69 101 VAL A N 1
ATOM 758 C CA . VAL A 1 101 ? -7.317 -8.337 4.189 1.00 89.69 101 VAL A CA 1
ATOM 759 C C . VAL A 1 101 ? -5.817 -8.280 4.489 1.00 89.69 101 VAL A C 1
ATOM 761 O O . VAL A 1 101 ? -5.019 -8.206 3.559 1.00 89.69 101 VAL A O 1
ATOM 764 N N . LEU A 1 102 ? -5.415 -8.408 5.759 1.00 89.06 102 LEU A N 1
ATOM 765 C CA . LEU A 1 102 ? -4.006 -8.510 6.148 1.00 89.06 102 LEU A CA 1
ATOM 766 C C . LEU A 1 102 ? -3.344 -9.743 5.521 1.00 89.06 102 LEU A C 1
ATOM 768 O O . LEU A 1 102 ? -2.222 -9.656 5.034 1.00 89.06 102 LEU A O 1
ATOM 772 N N . TRP A 1 103 ? -4.031 -10.887 5.525 1.00 93.62 103 TRP A N 1
ATOM 773 C CA . TRP A 1 103 ? -3.540 -12.105 4.887 1.00 93.62 103 TRP A CA 1
ATOM 774 C C . TRP A 1 103 ? -3.318 -11.894 3.388 1.00 93.62 103 TRP A C 1
ATOM 776 O O . TRP A 1 103 ? -2.252 -12.234 2.882 1.00 93.62 103 TRP A O 1
ATOM 786 N N . LEU A 1 104 ? -4.287 -11.279 2.702 1.00 92.25 104 LEU A N 1
ATOM 787 C CA . LEU A 1 104 ? -4.192 -10.979 1.276 1.00 92.25 104 LEU A CA 1
ATOM 788 C C . LEU A 1 104 ? -3.023 -10.030 0.969 1.00 92.25 104 LEU A C 1
ATOM 790 O O . LEU A 1 104 ? -2.276 -10.272 0.026 1.00 92.25 104 LEU A O 1
ATOM 794 N N . ASP A 1 105 ? -2.837 -8.979 1.770 1.00 90.81 105 ASP A N 1
ATOM 795 C CA . ASP A 1 105 ? -1.729 -8.030 1.609 1.00 90.81 105 ASP A CA 1
ATOM 796 C C . ASP A 1 105 ? -0.361 -8.706 1.795 1.00 90.81 105 ASP A C 1
ATOM 798 O O . ASP A 1 105 ? 0.518 -8.575 0.942 1.00 90.81 105 ASP A O 1
ATOM 802 N N . VAL A 1 106 ? -0.197 -9.497 2.860 1.00 90.88 106 VAL A N 1
ATOM 803 C CA . VAL A 1 106 ? 1.041 -10.249 3.123 1.00 90.88 106 VAL A CA 1
ATOM 804 C C . VAL A 1 106 ? 1.304 -11.278 2.028 1.00 90.88 106 VAL A C 1
ATOM 806 O O . VAL A 1 106 ? 2.446 -11.446 1.606 1.00 90.88 106 VAL A O 1
ATOM 809 N N . PHE A 1 107 ? 0.261 -11.941 1.532 1.00 94.00 107 PHE A N 1
ATOM 810 C CA . PHE A 1 107 ? 0.373 -12.894 0.436 1.00 94.00 107 PHE A CA 1
ATOM 811 C C . PHE A 1 107 ? 0.849 -12.218 -0.856 1.00 94.00 107 PHE A C 1
ATOM 813 O O . PHE A 1 107 ? 1.812 -12.680 -1.464 1.00 94.00 107 PHE A O 1
ATOM 820 N N . ILE A 1 108 ? 0.248 -11.088 -1.245 1.00 92.31 108 ILE A N 1
ATOM 821 C CA . ILE A 1 108 ? 0.672 -10.322 -2.428 1.00 92.31 108 ILE A CA 1
ATOM 822 C C . ILE A 1 108 ? 2.127 -9.854 -2.280 1.00 92.31 108 ILE A C 1
ATOM 824 O O . ILE A 1 108 ? 2.906 -9.969 -3.226 1.00 92.31 108 ILE A O 1
ATOM 828 N N . GLN A 1 109 ? 2.528 -9.387 -1.094 1.00 90.75 109 GLN A N 1
ATOM 829 C CA . GLN A 1 109 ? 3.913 -8.982 -0.829 1.00 90.75 109 GLN A CA 1
ATOM 830 C C . GLN A 1 109 ? 4.884 -10.166 -0.895 1.00 90.75 109 GLN A C 1
ATOM 832 O O . GLN A 1 109 ? 5.970 -10.038 -1.459 1.00 90.75 109 GLN A O 1
ATOM 837 N N . PHE A 1 110 ? 4.488 -11.337 -0.396 1.00 92.44 110 PHE A N 1
ATOM 838 C CA . PHE A 1 110 ? 5.282 -12.554 -0.527 1.00 92.44 110 PHE A CA 1
ATOM 839 C C . PHE A 1 110 ? 5.499 -12.936 -1.998 1.00 92.44 110 PHE A C 1
ATOM 841 O O . PHE A 1 110 ? 6.627 -13.242 -2.389 1.00 92.44 110 PHE A O 1
ATOM 848 N N . LEU A 1 111 ? 4.460 -12.848 -2.837 1.00 92.06 111 LEU A N 1
ATOM 849 C CA . LEU A 1 111 ? 4.599 -13.068 -4.279 1.00 92.06 111 LEU A CA 1
ATOM 850 C C . LEU A 1 111 ? 5.554 -12.042 -4.917 1.00 92.06 111 LEU A C 1
ATOM 852 O O . LEU A 1 111 ? 6.458 -12.431 -5.656 1.00 92.06 111 LEU A O 1
ATOM 856 N N . ASN A 1 112 ? 5.387 -10.754 -4.595 1.00 90.19 112 ASN A N 1
ATOM 857 C CA . ASN A 1 112 ? 6.099 -9.648 -5.244 1.00 90.19 112 ASN A CA 1
ATOM 858 C C . ASN A 1 112 ? 7.570 -9.493 -4.813 1.00 90.19 112 ASN A C 1
ATOM 860 O O . ASN A 1 112 ? 8.407 -9.033 -5.588 1.00 90.19 112 ASN A O 1
ATOM 864 N N . TYR A 1 113 ? 7.899 -9.846 -3.570 1.00 88.56 113 TYR A N 1
ATOM 865 C CA . TYR A 1 113 ? 9.245 -9.671 -3.014 1.00 88.56 113 TYR A CA 1
ATOM 866 C C . TYR A 1 113 ? 9.968 -10.991 -2.741 1.00 88.56 113 TYR A C 1
ATOM 868 O O . TYR A 1 113 ? 11.194 -11.040 -2.848 1.00 88.56 113 TYR A O 1
ATOM 876 N N . GLY A 1 114 ? 9.236 -12.049 -2.385 1.00 88.81 114 GLY A N 1
ATOM 877 C CA . GLY A 1 114 ? 9.804 -13.359 -2.074 1.00 88.81 114 GLY A CA 1
ATOM 878 C C . GLY A 1 114 ? 9.976 -14.233 -3.315 1.00 88.81 114 GLY A C 1
ATOM 879 O O . GLY A 1 114 ? 11.088 -14.680 -3.616 1.00 88.81 114 GLY A O 1
ATOM 880 N N . ILE A 1 115 ? 8.885 -14.465 -4.054 1.00 90.19 115 ILE A N 1
ATOM 881 C CA . ILE A 1 115 ? 8.906 -15.372 -5.211 1.00 90.19 115 ILE A CA 1
ATOM 882 C C . ILE A 1 115 ? 9.620 -14.732 -6.391 1.00 90.19 115 ILE A C 1
ATOM 884 O O . ILE A 1 115 ? 10.618 -15.278 -6.851 1.00 90.19 115 ILE A O 1
ATOM 888 N N . ASP A 1 116 ? 9.147 -13.586 -6.866 1.00 87.44 116 ASP A N 1
ATOM 889 C CA . ASP A 1 116 ? 9.696 -12.950 -8.058 1.00 87.44 116 ASP A CA 1
ATOM 890 C C . ASP A 1 116 ? 9.872 -11.462 -7.786 1.00 87.44 116 ASP A C 1
ATOM 892 O O . ASP A 1 116 ? 8.913 -10.704 -7.834 1.00 87.44 116 ASP A O 1
ATOM 896 N N . PHE A 1 117 ? 11.098 -11.058 -7.437 1.00 85.69 117 PHE A N 1
ATOM 897 C CA . PHE A 1 117 ? 11.420 -9.694 -7.015 1.00 85.69 117 PHE A CA 1
ATOM 898 C C . PHE A 1 117 ? 11.043 -8.689 -8.113 1.00 85.69 117 PHE A C 1
ATOM 900 O O . PHE A 1 117 ? 11.821 -8.434 -9.032 1.00 85.69 117 PHE A O 1
ATOM 907 N N . LYS A 1 118 ? 9.826 -8.142 -8.028 1.00 81.94 118 LYS A N 1
ATOM 908 C CA . LYS A 1 118 ? 9.213 -7.230 -9.006 1.00 81.94 118 LYS A CA 1
ATOM 909 C C . LYS A 1 118 ? 9.226 -7.736 -10.456 1.00 81.94 118 LYS A C 1
ATOM 911 O O . LYS A 1 118 ? 9.291 -6.930 -11.377 1.00 81.94 118 LYS A O 1
ATOM 916 N N . GLY A 1 119 ? 9.159 -9.051 -10.671 1.00 85.06 119 GLY A N 1
ATOM 917 C CA . GLY A 1 119 ? 9.129 -9.638 -12.020 1.00 85.06 119 GLY A CA 1
ATOM 918 C C . GLY A 1 119 ? 10.492 -9.741 -12.716 1.00 85.06 119 GLY A C 1
ATOM 919 O O . GLY A 1 119 ? 10.539 -9.991 -13.919 1.00 85.06 119 GLY A O 1
ATOM 920 N N . ILE A 1 120 ? 11.596 -9.517 -11.994 1.00 86.94 120 ILE A N 1
ATOM 921 C CA . ILE A 1 120 ? 12.956 -9.564 -12.548 1.00 86.94 120 ILE A CA 1
ATOM 922 C C . ILE A 1 120 ? 13.411 -11.010 -12.826 1.00 86.94 120 ILE A C 1
ATOM 924 O O . ILE A 1 120 ? 14.226 -11.237 -13.713 1.00 86.94 120 ILE A O 1
ATOM 928 N N . PHE A 1 121 ? 12.896 -12.003 -12.093 1.00 88.62 121 PHE A N 1
ATOM 929 C CA . PHE A 1 121 ? 13.305 -13.407 -12.234 1.00 88.62 121 PHE A CA 1
ATOM 930 C C . PHE A 1 121 ? 12.445 -14.196 -13.230 1.00 88.62 121 PHE A C 1
ATOM 932 O O . PHE A 1 121 ? 12.587 -15.416 -13.309 1.00 88.62 121 PHE A O 1
ATOM 939 N N . HIS A 1 122 ? 11.552 -13.532 -13.971 1.00 86.94 122 HIS A N 1
ATOM 940 C CA . HIS A 1 122 ? 10.695 -14.142 -14.999 1.00 86.94 122 HIS A CA 1
ATOM 941 C C . HIS A 1 122 ? 9.855 -15.334 -14.531 1.00 86.94 122 HIS A C 1
ATOM 943 O O . HIS A 1 122 ? 9.458 -16.174 -15.336 1.00 86.94 122 HIS A O 1
ATOM 949 N N . THR A 1 123 ? 9.592 -15.447 -13.232 1.00 88.62 123 THR A N 1
ATOM 950 C CA . THR A 1 123 ? 8.842 -16.589 -12.703 1.00 88.62 123 THR A CA 1
ATOM 951 C C . THR A 1 123 ? 7.343 -16.392 -12.934 1.00 88.62 123 THR A C 1
ATOM 953 O O . THR A 1 123 ? 6.616 -17.360 -13.145 1.00 88.62 123 THR A O 1
ATOM 956 N N . ALA A 1 124 ? 6.878 -15.140 -12.936 1.00 87.50 124 ALA A N 1
ATOM 957 C CA . ALA A 1 124 ? 5.494 -14.777 -13.212 1.00 87.50 124 ALA A CA 1
ATOM 958 C C . ALA A 1 124 ? 5.364 -13.828 -14.415 1.00 87.50 124 ALA A C 1
ATOM 960 O O . ALA A 1 124 ? 6.327 -13.228 -14.892 1.00 87.50 124 ALA A O 1
ATOM 961 N N . ASN A 1 125 ? 4.130 -13.663 -14.903 1.00 90.81 125 ASN A N 1
ATOM 962 C CA . ASN A 1 125 ? 3.825 -12.683 -15.943 1.00 90.81 125 ASN A CA 1
ATOM 963 C C . ASN A 1 125 ? 4.155 -11.266 -15.441 1.00 90.81 125 ASN A C 1
ATOM 965 O O . ASN A 1 125 ? 3.607 -10.812 -14.434 1.00 90.81 125 ASN A O 1
ATOM 969 N N . VAL A 1 126 ? 5.007 -10.548 -16.173 1.00 87.44 126 VAL A N 1
ATOM 970 C CA . VAL A 1 126 ? 5.516 -9.222 -15.786 1.00 87.44 126 VAL A CA 1
ATOM 971 C C . VAL A 1 126 ? 4.385 -8.211 -15.577 1.00 87.44 126 VAL A C 1
ATOM 973 O O . VAL A 1 126 ? 4.431 -7.405 -14.649 1.00 87.44 126 VAL A O 1
ATOM 976 N N . TRP A 1 127 ? 3.303 -8.305 -16.354 1.00 88.38 127 TRP A N 1
ATOM 977 C CA . TRP A 1 127 ? 2.127 -7.453 -16.171 1.00 88.38 127 TRP A CA 1
ATOM 978 C C . TRP A 1 127 ? 1.364 -7.747 -14.879 1.00 88.38 127 TRP A C 1
ATOM 980 O O . TRP A 1 127 ? 0.826 -6.822 -14.262 1.00 88.38 127 TRP A O 1
ATOM 990 N N . ALA A 1 128 ? 1.317 -9.010 -14.452 1.00 90.25 128 ALA A N 1
ATOM 991 C CA . ALA A 1 128 ? 0.716 -9.381 -13.175 1.00 90.25 128 ALA A CA 1
ATOM 992 C C . ALA A 1 128 ? 1.561 -8.837 -12.014 1.00 90.25 128 ALA A C 1
ATOM 994 O O . ALA A 1 128 ? 1.020 -8.197 -11.117 1.00 90.25 128 ALA A O 1
ATOM 995 N N . MET A 1 129 ? 2.888 -8.970 -12.094 1.00 89.44 129 MET A N 1
ATOM 996 C CA . MET A 1 129 ? 3.822 -8.460 -11.080 1.00 89.44 129 MET A CA 1
ATOM 997 C C . MET A 1 129 ? 3.801 -6.931 -10.967 1.00 89.44 129 MET A C 1
ATOM 999 O O . MET A 1 129 ? 3.802 -6.377 -9.865 1.00 89.44 129 MET A O 1
ATOM 1003 N N . GLN A 1 130 ? 3.682 -6.232 -12.097 1.00 87.06 130 GLN A N 1
ATOM 1004 C CA . GLN A 1 130 ? 3.479 -4.783 -12.116 1.00 87.06 130 GLN A CA 1
ATOM 1005 C C . GLN A 1 130 ? 2.162 -4.400 -11.423 1.00 87.06 130 GLN A C 1
ATOM 1007 O O . GLN A 1 130 ? 2.125 -3.466 -10.623 1.00 87.06 130 GLN A O 1
ATOM 1012 N N . THR A 1 131 ? 1.087 -5.150 -11.685 1.00 90.62 131 THR A N 1
ATOM 1013 C CA . THR A 1 131 ? -0.219 -4.929 -11.045 1.00 90.62 131 THR A CA 1
ATOM 1014 C C . THR A 1 131 ? -0.133 -5.158 -9.535 1.00 90.62 131 THR A C 1
ATOM 1016 O O . THR A 1 131 ? -0.605 -4.318 -8.771 1.00 90.62 131 THR A O 1
ATOM 1019 N N . PHE A 1 132 ? 0.530 -6.232 -9.094 1.00 90.88 132 PHE A N 1
ATOM 1020 C CA . PHE A 1 132 ? 0.776 -6.505 -7.676 1.00 90.88 132 PHE A CA 1
ATOM 1021 C C . PHE A 1 132 ? 1.616 -5.421 -7.006 1.00 90.88 132 PHE A C 1
ATOM 1023 O O . PHE A 1 132 ? 1.344 -5.067 -5.870 1.00 90.88 132 PHE A O 1
ATOM 1030 N N . THR A 1 133 ? 2.571 -4.822 -7.711 1.00 86.44 133 THR A N 1
ATOM 1031 C CA . THR A 1 133 ? 3.351 -3.714 -7.149 1.00 86.44 133 THR A CA 1
ATOM 1032 C C . THR A 1 133 ? 2.500 -2.472 -6.896 1.00 86.44 133 THR A C 1
ATOM 1034 O O . THR A 1 133 ? 2.690 -1.790 -5.893 1.00 86.44 133 THR A O 1
ATOM 1037 N N . TYR A 1 134 ? 1.566 -2.146 -7.790 1.00 87.50 134 TYR A N 1
ATOM 1038 C CA . TYR A 1 134 ? 0.754 -0.939 -7.633 1.00 87.50 134 TYR A CA 1
ATOM 1039 C C . TYR A 1 134 ? -0.501 -1.140 -6.779 1.00 87.50 134 TYR A C 1
ATOM 1041 O O . TYR A 1 134 ? -0.927 -0.182 -6.135 1.00 87.50 134 TYR A O 1
ATOM 1049 N N . ILE A 1 135 ? -1.065 -2.355 -6.708 1.00 90.50 135 ILE A N 1
ATOM 1050 C CA . ILE A 1 135 ? -2.221 -2.651 -5.838 1.00 90.50 135 ILE A CA 1
ATOM 1051 C C . ILE A 1 135 ? -1.877 -2.495 -4.349 1.00 90.50 135 ILE A C 1
ATOM 1053 O O . ILE A 1 135 ? -2.758 -2.300 -3.516 1.00 90.50 135 ILE A O 1
ATOM 1057 N N . GLU A 1 136 ? -0.587 -2.507 -4.012 1.00 86.25 136 GLU A N 1
ATOM 1058 C CA . GLU A 1 136 ? -0.093 -2.248 -2.663 1.00 86.25 136 GLU A CA 1
ATOM 1059 C C . GLU A 1 136 ? -0.549 -0.893 -2.104 1.00 86.25 136 GLU A C 1
ATOM 1061 O O . GLU A 1 136 ? -0.862 -0.813 -0.920 1.00 86.25 136 GLU A O 1
ATOM 1066 N N . ALA A 1 137 ? -0.615 0.162 -2.923 1.00 85.19 137 ALA A N 1
ATOM 1067 C CA . ALA A 1 137 ? -1.025 1.494 -2.471 1.00 85.19 137 ALA A CA 1
ATOM 1068 C C . ALA A 1 137 ? -2.505 1.558 -2.026 1.00 85.19 137 ALA A C 1
ATOM 1070 O O . ALA A 1 137 ? -2.757 1.944 -0.879 1.00 85.19 137 ALA A O 1
ATOM 1071 N N . PRO A 1 138 ? -3.496 1.153 -2.849 1.00 89.88 138 PRO A N 1
ATOM 1072 C CA . PRO A 1 138 ? -4.889 1.106 -2.415 1.00 89.88 138 PRO A CA 1
ATOM 1073 C C . PRO A 1 138 ? -5.136 0.048 -1.331 1.00 89.88 138 PRO A C 1
ATOM 1075 O O . PRO A 1 138 ? -5.956 0.295 -0.450 1.00 89.88 138 PRO A O 1
ATOM 1078 N N . ASN A 1 139 ? -4.400 -1.074 -1.315 1.00 88.75 139 ASN A N 1
ATOM 1079 C CA . ASN A 1 139 ? -4.471 -2.042 -0.212 1.00 88.75 139 ASN A CA 1
ATOM 1080 C C . ASN A 1 139 ? -4.049 -1.418 1.125 1.00 88.75 139 ASN A C 1
ATOM 1082 O O . ASN A 1 139 ? -4.684 -1.678 2.145 1.00 88.75 139 ASN A O 1
ATOM 1086 N N . LEU A 1 140 ? -3.017 -0.567 1.136 1.00 84.12 140 LEU A N 1
ATOM 1087 C CA . LEU A 1 140 ? -2.576 0.129 2.348 1.00 84.12 140 LEU A CA 1
ATOM 1088 C C . LEU A 1 140 ? -3.657 1.101 2.845 1.00 84.12 140 LEU A C 1
ATOM 1090 O O . LEU A 1 140 ? -3.974 1.122 4.034 1.00 84.12 140 LEU A O 1
ATOM 1094 N N . VAL A 1 141 ? -4.286 1.839 1.925 1.00 86.94 141 VAL A N 1
ATOM 1095 C CA . VAL A 1 141 ? -5.441 2.698 2.232 1.00 86.94 141 VAL A CA 1
ATOM 1096 C C . VAL A 1 141 ? -6.605 1.877 2.794 1.00 86.94 141 VAL A C 1
ATOM 1098 O O . VAL A 1 141 ? -7.161 2.248 3.822 1.00 86.94 141 VAL A O 1
ATOM 1101 N N . LEU A 1 142 ? -6.946 0.738 2.180 1.00 88.75 142 LEU A N 1
ATOM 1102 C CA . LEU A 1 142 ? -7.979 -0.177 2.677 1.00 88.75 142 LEU A CA 1
ATOM 1103 C C . LEU A 1 142 ? -7.654 -0.668 4.093 1.00 88.75 142 LEU A C 1
ATOM 1105 O O . LEU A 1 142 ? -8.501 -0.584 4.979 1.00 88.75 142 LEU A O 1
ATOM 1109 N N . MET A 1 143 ? -6.430 -1.142 4.324 1.00 86.00 143 MET A N 1
ATOM 1110 C CA . MET A 1 143 ? -5.976 -1.609 5.635 1.00 86.00 143 MET A CA 1
ATOM 1111 C C . MET A 1 143 ? -6.114 -0.523 6.700 1.00 86.00 143 MET A C 1
ATOM 1113 O O . MET A 1 143 ? -6.626 -0.780 7.792 1.00 86.00 143 MET A O 1
ATOM 1117 N N . PHE A 1 144 ? -5.716 0.704 6.369 1.00 83.38 144 PHE A N 1
ATOM 1118 C CA . PHE A 1 144 ? -5.854 1.845 7.263 1.00 83.38 144 PHE A CA 1
ATOM 1119 C C . PHE A 1 144 ? -7.324 2.195 7.530 1.00 83.38 144 PHE A C 1
ATOM 1121 O O . PHE A 1 144 ? -7.708 2.417 8.680 1.00 83.38 144 PHE A O 1
ATOM 1128 N N . SER A 1 145 ? -8.172 2.166 6.498 1.00 86.81 145 SER A N 1
ATOM 1129 C CA . SER A 1 145 ? -9.615 2.384 6.623 1.00 86.81 145 SER A CA 1
ATOM 1130 C C . SER A 1 145 ? -10.284 1.369 7.543 1.00 86.81 145 SER A C 1
ATOM 1132 O O . SER A 1 145 ? -11.071 1.754 8.409 1.00 86.81 145 SER A O 1
ATOM 1134 N N . ILE A 1 146 ? -9.965 0.080 7.397 1.00 85.19 146 ILE A N 1
ATOM 1135 C CA . ILE A 1 146 ? -10.546 -0.967 8.244 1.00 85.19 146 ILE A CA 1
ATOM 1136 C C . ILE A 1 146 ? -10.031 -0.831 9.682 1.00 85.19 146 ILE A C 1
ATOM 1138 O O . ILE A 1 146 ? -10.816 -0.971 10.619 1.00 85.19 146 ILE A O 1
ATOM 1142 N N . LEU A 1 147 ? -8.749 -0.504 9.879 1.00 82.00 147 LEU A N 1
ATOM 1143 C CA . LEU A 1 147 ? -8.203 -0.251 11.213 1.00 82.00 147 LEU A CA 1
ATOM 1144 C C . LEU A 1 147 ? -8.927 0.914 11.899 1.00 82.00 147 LEU A C 1
ATOM 1146 O O . LEU A 1 147 ? -9.338 0.782 13.049 1.00 82.00 147 LEU A O 1
ATOM 1150 N N . LEU A 1 148 ? -9.147 2.026 11.199 1.00 80.31 148 LEU A N 1
ATOM 1151 C CA . LEU A 1 148 ? -9.923 3.147 11.727 1.00 80.31 148 LEU A CA 1
ATOM 1152 C C . LEU A 1 148 ? -11.367 2.753 12.048 1.00 80.31 148 LEU A C 1
ATOM 1154 O O . LEU A 1 148 ? -11.871 3.090 13.118 1.00 80.31 148 LEU A O 1
ATOM 1158 N N . ALA A 1 149 ? -12.025 1.998 11.166 1.00 82.75 149 ALA A N 1
ATOM 1159 C CA . ALA A 1 149 ? -13.373 1.499 11.423 1.00 82.75 149 ALA A CA 1
ATOM 1160 C C . ALA A 1 149 ? -13.420 0.623 12.687 1.00 82.75 149 ALA A C 1
ATOM 1162 O O . ALA A 1 149 ? -14.286 0.828 13.538 1.00 82.75 149 ALA A O 1
ATOM 1163 N N . TYR A 1 150 ? -12.444 -0.274 12.847 1.00 82.62 150 TYR A N 1
ATOM 1164 C CA . TYR A 1 150 ? -12.281 -1.113 14.032 1.00 82.62 150 TYR A CA 1
ATOM 1165 C C . TYR A 1 150 ? -12.067 -0.293 15.304 1.00 82.62 150 TYR A C 1
ATOM 1167 O O . TYR A 1 150 ? -12.707 -0.558 16.319 1.00 82.62 150 TYR A O 1
ATOM 1175 N N . TRP A 1 151 ? -11.210 0.728 15.253 1.00 80.00 151 TRP A N 1
ATOM 1176 C CA . TRP A 1 151 ? -10.990 1.638 16.378 1.00 80.00 151 TRP A CA 1
ATOM 1177 C C . TRP A 1 151 ? -12.272 2.359 16.792 1.00 80.00 151 TRP A C 1
ATOM 1179 O O . TRP A 1 151 ? -12.561 2.471 17.983 1.00 80.00 151 TRP A O 1
ATOM 1189 N N . ILE A 1 152 ? -13.069 2.801 15.819 1.00 79.69 152 ILE A N 1
ATOM 1190 C CA . ILE A 1 152 ? -14.359 3.438 16.080 1.00 79.69 152 ILE A CA 1
ATOM 1191 C C . ILE A 1 152 ? -15.338 2.446 16.730 1.00 79.69 152 ILE A C 1
ATOM 1193 O O . ILE A 1 152 ? -16.017 2.802 17.692 1.00 79.69 152 ILE A O 1
ATOM 1197 N N . ASP A 1 153 ? -15.419 1.205 16.242 1.00 79.62 153 ASP A N 1
ATOM 1198 C CA . ASP A 1 153 ? -16.263 0.165 16.851 1.00 79.62 153 ASP A CA 1
ATOM 1199 C C . ASP A 1 153 ? -15.835 -0.171 18.279 1.00 79.62 153 ASP A C 1
ATOM 1201 O O . ASP A 1 153 ? -16.669 -0.264 19.182 1.00 79.62 153 ASP A O 1
ATOM 1205 N N . PHE A 1 154 ? -14.528 -0.293 18.503 1.00 79.19 154 PHE A N 1
ATOM 1206 C CA . PHE A 1 154 ? -13.966 -0.512 19.828 1.00 79.19 154 PHE A CA 1
ATOM 1207 C C . PHE A 1 154 ? -14.339 0.620 20.790 1.00 79.19 154 PHE A C 1
ATOM 1209 O O . PHE A 1 154 ? -14.772 0.366 21.915 1.00 79.19 154 PHE A O 1
ATOM 1216 N N . TYR A 1 155 ? -14.236 1.869 20.334 1.00 76.88 155 TYR A N 1
ATOM 1217 C CA . TYR A 1 155 ? -14.632 3.029 21.122 1.00 76.88 155 TYR A CA 1
ATOM 1218 C C . TYR A 1 155 ? -16.121 3.002 21.487 1.00 76.88 155 TYR A C 1
ATOM 1220 O O . TYR A 1 155 ? -16.480 3.178 22.651 1.00 76.88 155 TYR A O 1
ATOM 1228 N N . GLN A 1 156 ? -16.993 2.713 20.518 1.00 79.88 156 GLN A N 1
ATOM 1229 C CA . GLN A 1 156 ? -18.435 2.603 20.756 1.00 79.88 156 GLN A CA 1
ATOM 1230 C C . GLN A 1 156 ? -18.765 1.508 21.781 1.00 79.88 156 GLN A C 1
ATOM 1232 O O . GLN A 1 156 ? -19.602 1.719 22.667 1.00 79.88 156 GLN A O 1
ATOM 1237 N N . ALA A 1 157 ? -18.083 0.361 21.710 1.00 79.69 157 ALA A N 1
ATOM 1238 C CA . ALA A 1 157 ? -18.240 -0.724 22.673 1.00 79.69 157 ALA A CA 1
ATOM 1239 C C . ALA A 1 157 ? -17.783 -0.316 24.086 1.00 79.69 157 ALA A C 1
ATOM 1241 O O . ALA A 1 157 ? -18.501 -0.560 25.060 1.00 79.69 157 ALA A O 1
ATOM 1242 N N . LEU A 1 158 ? -16.630 0.351 24.203 1.00 77.56 158 LEU A N 1
ATOM 1243 C CA . LEU A 1 158 ? -16.079 0.810 25.480 1.00 77.56 158 LEU A CA 1
ATOM 1244 C C . LEU A 1 158 ? -16.993 1.837 26.154 1.00 77.56 158 LEU A C 1
ATOM 1246 O O . LEU A 1 158 ? -17.335 1.684 27.325 1.00 77.56 158 LEU A O 1
ATOM 1250 N N . VAL A 1 159 ? -17.469 2.827 25.399 1.00 77.00 159 VAL A N 1
ATOM 1251 C CA . VAL A 1 159 ? -18.423 3.833 25.885 1.00 77.00 159 VAL A CA 1
ATOM 1252 C C . VAL A 1 159 ? -19.726 3.182 26.354 1.00 77.00 159 VAL A C 1
ATOM 1254 O O . VAL A 1 159 ? -20.249 3.515 27.418 1.00 77.00 159 VAL A O 1
ATOM 1257 N N . THR A 1 160 ? -20.235 2.200 25.606 1.00 80.12 160 THR A N 1
ATOM 1258 C CA . THR A 1 160 ? -21.445 1.458 25.992 1.00 80.12 160 THR A CA 1
ATOM 1259 C C . THR A 1 160 ? -21.235 0.666 27.285 1.00 80.12 160 THR A C 1
ATOM 1261 O O . THR A 1 160 ? -22.142 0.588 28.117 1.00 80.12 160 THR A O 1
ATOM 1264 N N . LYS A 1 161 ? -20.039 0.103 27.493 1.00 80.12 161 LYS A N 1
ATOM 1265 C CA . LYS A 1 161 ? -19.684 -0.593 28.734 1.00 80.12 161 LYS A CA 1
ATOM 1266 C C . LYS A 1 161 ? -19.609 0.375 29.918 1.00 80.12 161 LYS A C 1
ATOM 1268 O O . LYS A 1 161 ? -20.257 0.115 30.929 1.00 80.12 161 LYS A O 1
ATOM 1273 N N . MET A 1 162 ? -18.922 1.510 29.768 1.00 77.12 162 MET A N 1
ATOM 1274 C CA . MET A 1 162 ? -18.868 2.541 30.814 1.00 77.12 162 MET A CA 1
ATOM 1275 C C . MET A 1 162 ? -20.270 3.047 31.174 1.00 77.12 162 MET A C 1
ATOM 1277 O O . MET A 1 162 ? -20.589 3.190 32.350 1.00 77.12 162 MET A O 1
ATOM 1281 N N . LYS A 1 163 ? -21.157 3.227 30.185 1.00 76.38 163 LYS A N 1
ATOM 1282 C CA . LYS A 1 163 ? -22.568 3.577 30.415 1.00 76.38 163 LYS A CA 1
ATOM 1283 C C . LYS A 1 163 ? -23.280 2.560 31.308 1.00 76.38 163 LYS A C 1
ATOM 1285 O O . LYS A 1 163 ? -23.974 2.965 32.238 1.00 76.38 163 LYS A O 1
ATOM 1290 N N . LYS A 1 164 ? -23.109 1.259 31.050 1.00 80.12 164 LYS A N 1
ATOM 1291 C CA . LYS A 1 164 ? -23.706 0.200 31.882 1.00 80.12 164 LYS A CA 1
ATOM 1292 C C . LYS A 1 164 ? -23.159 0.233 33.309 1.00 80.12 164 LYS A C 1
ATOM 1294 O O . LYS A 1 164 ? -23.939 0.155 34.250 1.00 80.12 164 LYS A O 1
ATOM 1299 N N . GLU A 1 165 ? -21.852 0.414 33.475 1.00 80.25 165 GLU A N 1
ATOM 1300 C CA . GLU A 1 165 ? -21.227 0.522 34.800 1.00 80.25 165 GLU A CA 1
ATOM 1301 C C . GLU A 1 165 ? -21.704 1.764 35.567 1.00 80.25 165 GLU A C 1
ATOM 1303 O O . GLU A 1 165 ? -22.026 1.670 36.751 1.00 80.25 165 GLU A O 1
ATOM 1308 N N . HIS A 1 166 ? -21.840 2.914 34.900 1.00 74.38 166 HIS A N 1
ATOM 1309 C CA . HIS A 1 166 ? -22.404 4.122 35.506 1.00 74.38 166 HIS A CA 1
ATOM 1310 C C . HIS A 1 166 ? -23.877 3.956 35.889 1.00 74.38 166 HIS A C 1
ATOM 1312 O O . HIS A 1 166 ? -24.273 4.418 36.956 1.00 74.38 166 HIS A O 1
ATOM 1318 N N . MET A 1 167 ? -24.687 3.286 35.062 1.00 69.50 167 MET A N 1
ATOM 1319 C CA . MET A 1 167 ? -26.080 2.982 35.411 1.00 69.50 167 MET A CA 1
ATOM 1320 C C . MET A 1 167 ? -26.174 2.074 36.639 1.00 69.50 167 MET A C 1
ATOM 1322 O O . MET A 1 167 ? -26.980 2.346 37.520 1.00 69.50 167 MET A O 1
ATOM 1326 N N . LEU A 1 168 ? -25.321 1.050 36.737 1.00 76.19 168 LEU A N 1
ATOM 1327 C CA . LEU A 1 168 ? -25.278 0.167 37.907 1.00 76.19 168 LEU A CA 1
ATOM 1328 C C . LEU A 1 168 ? -24.813 0.906 39.169 1.00 76.19 168 LEU A C 1
ATOM 1330 O O . LEU A 1 168 ? -25.349 0.668 40.246 1.00 76.19 168 LEU A O 1
ATOM 1334 N N . ARG A 1 169 ? -23.871 1.853 39.048 1.00 70.62 169 ARG A N 1
ATOM 1335 C CA . ARG A 1 169 ? -23.427 2.680 40.184 1.00 70.62 169 ARG A CA 1
ATOM 1336 C C . ARG A 1 169 ? -24.487 3.667 40.672 1.00 70.62 169 ARG A C 1
ATOM 1338 O O . ARG A 1 169 ? -24.515 3.929 41.865 1.00 70.62 169 ARG A O 1
ATOM 1345 N N . LYS A 1 170 ? -25.373 4.173 39.803 1.00 65.06 170 LYS A N 1
ATOM 1346 C CA . LYS A 1 170 ? -26.484 5.067 40.200 1.00 65.06 170 LYS A CA 1
ATOM 1347 C C . LYS A 1 170 ? -27.533 4.398 41.095 1.00 65.06 170 LYS A C 1
ATOM 1349 O O . LYS A 1 170 ? -28.295 5.103 41.742 1.00 65.06 170 LYS A O 1
ATOM 1354 N N . ILE A 1 171 ? -27.562 3.066 41.153 1.00 65.69 171 ILE A N 1
ATOM 1355 C CA . ILE A 1 171 ? -28.395 2.325 42.113 1.00 65.69 171 ILE A CA 1
ATOM 1356 C C . ILE A 1 171 ? -27.866 2.524 43.551 1.00 65.69 171 ILE A C 1
ATOM 1358 O O . ILE A 1 171 ? -28.628 2.405 44.504 1.00 65.69 171 ILE A O 1
ATOM 1362 N N . ASN A 1 172 ? -26.595 2.915 43.718 1.00 68.19 172 ASN A N 1
ATOM 1363 C CA . ASN A 1 172 ? -26.036 3.354 44.994 1.00 68.19 172 ASN A CA 1
ATOM 1364 C C . ASN A 1 172 ? -26.185 4.889 45.105 1.00 68.19 172 ASN A C 1
ATOM 1366 O O . ASN A 1 172 ? -25.567 5.640 44.348 1.00 68.19 172 ASN A O 1
ATOM 1370 N N . SER A 1 173 ? -27.060 5.363 45.998 1.00 57.59 173 SER A N 1
ATOM 1371 C CA . SER A 1 173 ? -27.753 6.667 45.897 1.00 57.59 173 SER A CA 1
ATOM 1372 C C . SER A 1 173 ? -26.906 7.938 46.069 1.00 57.59 173 SER A C 1
ATOM 1374 O O . SER A 1 173 ? -27.453 9.036 46.000 1.00 57.59 173 SER A O 1
ATOM 1376 N N . SER A 1 174 ? -25.585 7.844 46.244 1.00 67.88 174 SER A N 1
ATOM 1377 C CA . SER A 1 174 ? -24.758 9.001 46.624 1.00 67.88 174 SER A CA 1
ATOM 1378 C C . SER A 1 174 ? -23.827 9.548 45.531 1.00 67.88 174 SER A C 1
ATOM 1380 O O . SER A 1 174 ? -22.963 10.369 45.832 1.00 67.88 174 SER A O 1
ATOM 1382 N N . TYR A 1 175 ? -23.967 9.129 44.266 1.00 56.53 175 TYR A N 1
ATOM 1383 C CA . TYR A 1 175 ? -23.064 9.554 43.184 1.00 56.53 175 TYR A CA 1
ATOM 1384 C C . TYR A 1 175 ? -23.755 10.465 42.152 1.00 56.53 175 TYR A C 1
ATOM 1386 O O . TYR A 1 175 ? -24.497 10.003 41.282 1.00 56.53 175 TYR A O 1
ATOM 1394 N N . GLN A 1 176 ? -23.469 11.771 42.196 1.00 54.00 176 GLN A N 1
ATOM 1395 C CA . GLN A 1 176 ? -23.818 12.709 41.122 1.00 54.00 176 GLN A CA 1
ATOM 1396 C C . GLN A 1 176 ? -22.841 12.535 39.947 1.00 54.00 176 GLN A C 1
ATOM 1398 O O . GLN A 1 176 ? -21.683 12.934 40.019 1.00 54.00 176 GLN A O 1
ATOM 1403 N N . SER A 1 177 ? -23.290 11.933 38.841 1.00 51.41 177 SER A N 1
ATOM 1404 C CA . SER A 1 177 ? -22.501 11.885 37.602 1.00 51.41 177 SER A CA 1
ATOM 1405 C C . SER A 1 177 ? -22.721 13.164 36.785 1.00 51.41 177 SER A C 1
ATOM 1407 O O . SER A 1 177 ? -23.825 13.370 36.283 1.00 51.41 177 SER A O 1
ATOM 1409 N N . GLN A 1 178 ? -21.682 13.979 36.606 1.00 53.12 178 GLN A N 1
ATOM 1410 C CA . GLN A 1 178 ? -21.743 15.274 35.909 1.00 53.12 178 GLN A CA 1
ATOM 1411 C C . GLN A 1 178 ? -21.560 15.199 34.376 1.00 53.12 178 GLN A C 1
ATOM 1413 O O . GLN A 1 178 ? -21.451 16.229 33.722 1.00 53.12 178 GLN A O 1
ATOM 1418 N N . VAL A 1 179 ? -21.511 14.002 33.781 1.00 56.75 179 VAL A N 1
ATOM 1419 C CA . VAL A 1 179 ? -21.270 13.840 32.334 1.00 56.75 179 VAL A CA 1
ATOM 1420 C C . VAL A 1 179 ? -22.597 13.612 31.603 1.00 56.75 179 VAL A C 1
ATOM 1422 O O . VAL A 1 179 ? -23.278 12.616 31.864 1.00 56.75 179 VAL A O 1
ATOM 1425 N N . SER A 1 180 ? -22.967 14.538 30.707 1.00 62.00 180 SER A N 1
ATOM 1426 C CA . SER A 1 180 ? -24.189 14.457 29.892 1.00 62.00 180 SER A CA 1
ATOM 1427 C C . SER A 1 180 ? -24.118 13.275 28.919 1.00 62.00 180 SER A C 1
ATOM 1429 O O . SER A 1 180 ? -23.138 13.062 28.203 1.00 62.00 180 SER A O 1
ATOM 1431 N N . PHE A 1 181 ? -25.188 12.482 28.900 1.00 63.62 181 PHE A N 1
ATOM 1432 C CA . PHE A 1 181 ? -25.359 11.368 27.970 1.00 63.62 181 PHE A CA 1
ATOM 1433 C C . PHE A 1 181 ? -25.719 11.826 26.550 1.00 63.62 181 PHE A C 1
ATOM 1435 O O . PHE A 1 181 ? -25.556 11.034 25.618 1.00 63.62 181 PHE A O 1
ATOM 1442 N N . GLU A 1 182 ? -26.202 13.061 26.374 1.00 69.62 182 GLU A N 1
ATOM 1443 C CA . GLU A 1 182 ? -26.551 13.601 25.058 1.00 69.62 182 GLU A CA 1
ATOM 1444 C C . GLU A 1 182 ? -25.308 13.770 24.175 1.00 69.62 182 GLU A C 1
ATOM 1446 O O . GLU A 1 182 ? -25.323 13.338 23.018 1.00 69.62 182 GLU A O 1
ATOM 1451 N N . ASP A 1 183 ? -24.205 14.277 24.735 1.00 73.19 183 ASP A N 1
ATOM 1452 C CA . ASP A 1 183 ? -22.943 14.477 24.005 1.00 73.19 183 ASP A CA 1
ATOM 1453 C C . ASP A 1 183 ? -22.403 13.160 23.430 1.00 73.19 183 ASP A C 1
ATOM 1455 O O . ASP A 1 183 ? -21.965 13.080 22.279 1.00 73.19 183 ASP A O 1
ATOM 1459 N N . ILE A 1 184 ? -22.534 12.078 24.200 1.00 68.19 184 ILE A N 1
ATOM 1460 C CA . ILE A 1 184 ? -22.094 10.739 23.802 1.00 68.19 184 ILE A CA 1
ATOM 1461 C C . ILE A 1 184 ? -22.892 10.221 22.593 1.00 68.19 184 ILE A C 1
ATOM 1463 O O . ILE A 1 184 ? -22.342 9.556 21.708 1.00 68.19 184 ILE A O 1
ATOM 1467 N N . LEU A 1 185 ? -24.195 10.499 22.544 1.00 68.75 185 LEU A N 1
ATOM 1468 C CA . LEU A 1 185 ? -25.092 9.992 21.504 1.00 68.75 185 LEU A CA 1
ATOM 1469 C C . LEU A 1 185 ? -24.878 10.735 20.176 1.00 68.75 185 LEU A C 1
ATOM 1471 O O . LEU A 1 185 ? -24.854 10.111 19.108 1.00 68.75 185 LEU A O 1
ATOM 1475 N N . VAL A 1 186 ? -24.623 12.045 20.245 1.00 77.94 186 VAL A N 1
ATOM 1476 C CA . VAL A 1 186 ? -24.233 12.862 19.087 1.00 77.94 186 VAL A CA 1
ATOM 1477 C C . VAL A 1 186 ? -22.900 12.372 18.509 1.00 77.94 186 VAL A C 1
ATOM 1479 O O . VAL A 1 186 ? -22.800 12.160 17.294 1.00 77.94 186 VAL A O 1
ATOM 1482 N N . GLU A 1 187 ? -21.917 12.072 19.362 1.00 75.69 187 GLU A N 1
ATOM 1483 C CA . GLU A 1 187 ? -20.598 11.568 18.953 1.00 75.69 187 GLU A CA 1
ATOM 1484 C C . GLU A 1 187 ? -20.695 10.221 18.205 1.00 75.69 187 GLU A C 1
ATOM 1486 O O . GLU A 1 187 ? -20.053 10.025 17.166 1.00 75.69 187 GLU A O 1
ATOM 1491 N N . MET A 1 188 ? -21.570 9.309 18.653 1.00 73.31 188 MET A N 1
ATOM 1492 C CA . MET A 1 188 ? -21.794 8.023 17.974 1.00 73.31 188 MET A CA 1
ATOM 1493 C C . MET A 1 188 ? -22.332 8.184 16.543 1.00 73.31 188 MET A C 1
ATOM 1495 O O . MET A 1 188 ? -21.966 7.407 15.652 1.00 73.31 188 MET A O 1
ATOM 1499 N N . SER A 1 189 ? -23.174 9.192 16.294 1.00 80.31 189 SER A N 1
ATOM 1500 C CA . SER A 1 189 ? -23.740 9.446 14.962 1.00 80.31 189 SER A CA 1
ATOM 1501 C C . SER A 1 189 ? -22.693 9.982 13.972 1.00 80.31 189 SER A C 1
ATOM 1503 O O . SER A 1 189 ? -22.651 9.551 12.815 1.00 80.31 189 SER A O 1
ATOM 1505 N N . HIS A 1 190 ? -21.781 10.844 14.436 1.00 79.38 190 HIS A N 1
ATOM 1506 C CA . HIS A 1 190 ? -20.667 11.366 13.637 1.00 79.38 190 HIS A CA 1
ATOM 1507 C C . HIS A 1 190 ? -19.694 10.251 13.242 1.00 79.38 190 HIS A C 1
ATOM 1509 O O . HIS A 1 190 ? -19.266 10.161 12.090 1.00 79.38 190 HIS A O 1
ATOM 1515 N N . MET A 1 191 ? -19.422 9.336 14.170 1.00 77.44 191 MET A N 1
ATOM 1516 C CA . MET A 1 191 ? -18.568 8.174 13.938 1.00 77.44 191 MET A CA 1
ATOM 1517 C C . MET A 1 191 ? -19.095 7.237 12.844 1.00 77.44 191 MET A C 1
ATOM 1519 O O . MET A 1 191 ? -18.314 6.695 12.060 1.00 77.44 191 MET A O 1
ATOM 1523 N N . ARG A 1 192 ? -20.420 7.074 12.728 1.00 80.25 192 ARG A N 1
ATOM 1524 C CA . ARG A 1 192 ? -21.021 6.276 11.648 1.00 80.25 192 ARG A CA 1
ATOM 1525 C C . ARG A 1 192 ? -20.842 6.942 10.278 1.00 80.25 192 ARG A C 1
ATOM 1527 O O . ARG A 1 192 ? -20.526 6.250 9.312 1.00 80.25 192 ARG A O 1
ATOM 1534 N N . LYS A 1 193 ? -20.986 8.271 10.194 1.00 85.94 193 LYS A N 1
ATOM 1535 C CA . LYS A 1 193 ? -20.739 9.033 8.954 1.00 85.94 193 LYS A CA 1
ATOM 1536 C C . LYS A 1 193 ? -19.273 8.940 8.517 1.00 85.94 193 LYS A C 1
ATOM 1538 O O . LYS A 1 193 ? -19.010 8.712 7.340 1.00 85.94 193 LYS A O 1
ATOM 1543 N N . ALA A 1 194 ? -18.335 9.024 9.464 1.00 83.88 194 ALA A N 1
ATOM 1544 C CA . ALA A 1 194 ? -16.909 8.864 9.187 1.00 83.88 194 ALA A CA 1
ATOM 1545 C C . ALA A 1 194 ? -16.589 7.491 8.570 1.00 83.88 194 ALA A C 1
ATOM 1547 O O . ALA A 1 194 ? -15.893 7.425 7.563 1.00 83.88 194 ALA A O 1
ATOM 1548 N N . LYS A 1 195 ? -17.161 6.394 9.091 1.00 84.56 195 LYS A N 1
ATOM 1549 C CA . LYS A 1 195 ? -16.980 5.054 8.497 1.00 84.56 195 LYS A CA 1
ATOM 1550 C C . LYS A 1 195 ? -17.439 4.982 7.042 1.00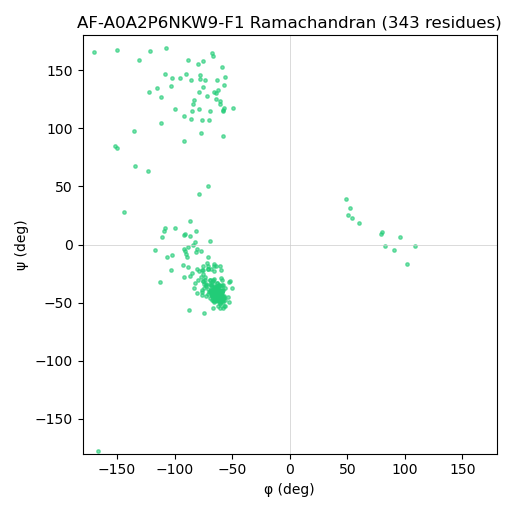 84.56 195 LYS A C 1
ATOM 1552 O O . LYS A 1 195 ? -16.720 4.444 6.207 1.00 84.56 195 LYS A O 1
ATOM 1557 N N . MET A 1 196 ? -18.616 5.533 6.738 1.00 86.75 196 MET A N 1
ATOM 1558 C CA . MET A 1 196 ? -19.144 5.539 5.369 1.00 86.75 196 MET A CA 1
ATOM 1559 C C . MET A 1 196 ? -18.231 6.315 4.416 1.00 86.75 196 MET A C 1
ATOM 1561 O O . MET A 1 196 ? -17.958 5.841 3.315 1.00 86.75 196 MET A O 1
ATOM 1565 N N . LEU A 1 197 ? -17.699 7.458 4.860 1.00 89.38 197 LEU A N 1
ATOM 1566 C CA . LEU A 1 197 ? -16.729 8.237 4.089 1.00 89.38 197 LEU A CA 1
ATOM 1567 C C . LEU A 1 197 ? -15.444 7.440 3.812 1.00 89.38 197 LEU A C 1
ATOM 1569 O O . LEU A 1 197 ? -14.936 7.462 2.696 1.00 89.38 197 LEU A O 1
ATOM 1573 N N . MET A 1 198 ? -14.942 6.698 4.800 1.00 85.62 198 MET A N 1
ATOM 1574 C CA . MET A 1 198 ? -13.732 5.881 4.658 1.00 85.62 198 MET A CA 1
ATOM 1575 C C . MET A 1 198 ? -13.921 4.739 3.654 1.00 85.62 198 MET A C 1
ATOM 1577 O O . MET A 1 198 ? -13.059 4.517 2.807 1.00 85.62 198 MET A O 1
ATOM 1581 N N . VAL A 1 199 ? -15.067 4.048 3.701 1.00 87.56 199 VAL A N 1
ATOM 1582 C CA . VAL A 1 199 ? -15.413 3.014 2.710 1.00 87.56 199 VAL A CA 1
ATOM 1583 C C . VAL A 1 199 ? -15.497 3.623 1.310 1.00 87.56 199 VAL A C 1
ATOM 1585 O O . VAL A 1 199 ? -14.935 3.067 0.367 1.00 87.56 199 VAL A O 1
ATOM 1588 N N . PHE A 1 200 ? -16.137 4.788 1.178 1.00 91.31 200 PHE A N 1
ATOM 1589 C CA . PHE A 1 200 ? -16.235 5.505 -0.092 1.00 91.31 200 PHE A CA 1
ATOM 1590 C C . PHE A 1 200 ? -14.856 5.882 -0.657 1.00 91.31 200 PHE A C 1
ATOM 1592 O O . PHE A 1 200 ? -14.575 5.590 -1.818 1.00 91.31 200 PHE A O 1
ATOM 1599 N N . LEU A 1 201 ? -13.969 6.452 0.168 1.00 90.94 201 LEU A N 1
ATOM 1600 C CA . LEU A 1 201 ? -12.595 6.787 -0.223 1.00 90.94 201 LEU A CA 1
ATOM 1601 C C . LEU A 1 201 ? -11.817 5.558 -0.700 1.00 90.94 201 LEU A C 1
ATOM 1603 O O . LEU A 1 201 ? -11.075 5.640 -1.677 1.00 90.94 201 LEU A O 1
ATOM 1607 N N . THR A 1 202 ? -12.002 4.410 -0.049 1.00 90.69 202 THR A N 1
ATOM 1608 C CA . THR A 1 202 ? -11.337 3.174 -0.459 1.00 90.69 202 THR A CA 1
ATOM 1609 C C . THR A 1 202 ? -11.863 2.646 -1.794 1.00 90.69 202 THR A C 1
ATOM 1611 O O . THR A 1 202 ? -11.058 2.319 -2.665 1.00 90.69 202 THR A O 1
ATOM 1614 N N . VAL A 1 203 ? -13.185 2.603 -1.998 1.00 93.06 203 VAL A N 1
ATOM 1615 C CA . VAL A 1 203 ? -13.781 2.184 -3.283 1.00 93.06 203 VAL A CA 1
ATOM 1616 C C . VAL A 1 203 ? -13.321 3.104 -4.414 1.00 93.06 203 VAL A C 1
ATOM 1618 O O . VAL A 1 203 ? -12.891 2.625 -5.464 1.00 93.06 203 VAL A O 1
ATOM 1621 N N . PHE A 1 204 ? -13.334 4.418 -4.180 1.00 94.12 204 PHE A N 1
ATOM 1622 C CA . PHE A 1 204 ? -12.837 5.396 -5.143 1.00 94.12 204 PHE A CA 1
ATOM 1623 C C . PHE A 1 204 ? -11.337 5.210 -5.421 1.00 94.12 204 PHE A C 1
ATOM 1625 O O . PHE A 1 204 ? -10.909 5.275 -6.571 1.00 94.12 204 PHE A O 1
ATOM 1632 N N . GLY A 1 205 ? -10.537 4.897 -4.397 1.00 92.31 205 GLY A N 1
ATOM 1633 C CA . GLY A 1 205 ? -9.115 4.580 -4.544 1.00 92.31 205 GLY A CA 1
ATOM 1634 C C . GLY A 1 205 ? -8.851 3.375 -5.453 1.00 92.31 205 GLY A C 1
ATOM 1635 O O . GLY A 1 205 ? -7.956 3.435 -6.295 1.00 92.31 205 GLY A O 1
ATOM 1636 N N . TYR A 1 206 ? -9.650 2.307 -5.347 1.00 93.81 206 TYR A N 1
ATOM 1637 C CA . TYR A 1 206 ? -9.550 1.159 -6.257 1.00 93.81 206 TYR A CA 1
ATOM 1638 C C . TYR A 1 206 ? -10.007 1.488 -7.680 1.00 93.81 206 TYR A C 1
ATOM 1640 O O . TYR A 1 206 ? -9.361 1.053 -8.633 1.00 93.81 206 TYR A O 1
ATOM 1648 N N . ALA A 1 207 ? -11.078 2.271 -7.842 1.00 94.94 207 ALA A N 1
ATOM 1649 C CA . ALA A 1 207 ? -11.530 2.721 -9.159 1.00 94.94 207 ALA A CA 1
ATOM 1650 C C . ALA A 1 207 ? -10.455 3.572 -9.857 1.00 94.94 207 ALA A C 1
ATOM 1652 O O . ALA A 1 207 ? -10.123 3.340 -11.021 1.00 94.94 207 ALA A O 1
ATOM 1653 N N . PHE A 1 208 ? -9.843 4.499 -9.116 1.00 93.88 208 PHE A N 1
ATOM 1654 C CA . PHE A 1 208 ? -8.742 5.321 -9.603 1.00 93.88 208 PHE A CA 1
ATOM 1655 C C . PHE A 1 208 ? -7.514 4.470 -9.962 1.00 93.88 208 PHE A C 1
ATOM 1657 O O . PHE A 1 208 ? -6.947 4.629 -11.042 1.00 93.88 208 PHE A O 1
ATOM 1664 N N . PHE A 1 209 ? -7.154 3.490 -9.129 1.00 93.12 209 PHE A N 1
ATOM 1665 C CA . PHE A 1 209 ? -6.092 2.527 -9.434 1.00 93.12 209 PHE A CA 1
ATOM 1666 C C . PHE A 1 209 ? -6.363 1.718 -10.716 1.00 93.12 209 PHE A C 1
ATOM 1668 O O . PHE A 1 209 ? -5.479 1.596 -11.566 1.00 93.12 209 PHE A O 1
ATOM 1675 N N . ALA A 1 210 ? -7.580 1.197 -10.894 1.00 93.94 210 ALA A N 1
ATOM 1676 C CA . ALA A 1 210 ? -7.958 0.471 -12.105 1.00 93.94 210 ALA A CA 1
ATOM 1677 C C . ALA A 1 210 ? -7.850 1.364 -13.352 1.00 93.94 210 ALA A C 1
ATOM 1679 O O . ALA A 1 210 ? -7.291 0.941 -14.368 1.00 93.94 210 ALA A O 1
ATOM 1680 N N . SER A 1 211 ? -8.303 2.621 -13.250 1.00 93.50 211 SER A N 1
ATOM 1681 C CA . SER A 1 211 ? -8.166 3.610 -14.324 1.00 93.50 211 SER A CA 1
ATOM 1682 C C . SER A 1 211 ? -6.697 3.903 -14.650 1.00 93.50 211 SER A C 1
ATOM 1684 O O . SER A 1 211 ? -6.326 3.938 -15.819 1.00 93.50 211 SER A O 1
ATOM 1686 N N . PHE A 1 212 ? -5.830 4.002 -13.637 1.00 91.44 212 PHE A N 1
ATOM 1687 C CA . PHE A 1 212 ? -4.393 4.195 -13.814 1.00 91.44 212 PHE A CA 1
ATOM 1688 C C . PHE A 1 212 ? -3.752 3.017 -14.553 1.00 91.44 212 PHE A C 1
ATOM 1690 O O . PHE A 1 212 ? -3.019 3.224 -15.517 1.00 91.44 212 PHE A O 1
ATOM 1697 N N . MET A 1 213 ? -4.053 1.779 -14.151 1.00 91.38 213 MET A N 1
ATOM 1698 C CA . MET A 1 213 ? -3.501 0.586 -14.802 1.00 91.38 213 MET A CA 1
ATOM 1699 C C . MET A 1 213 ? -3.926 0.478 -16.268 1.00 91.38 213 MET A C 1
ATOM 1701 O O . MET A 1 213 ? -3.125 0.069 -17.111 1.00 91.38 213 MET A O 1
ATOM 1705 N N . LEU A 1 214 ? -5.163 0.870 -16.581 1.00 91.88 214 LEU A N 1
ATOM 1706 C CA . LEU A 1 214 ? -5.648 0.941 -17.955 1.00 91.88 214 LEU A CA 1
ATOM 1707 C C . LEU A 1 214 ? -4.904 2.024 -18.750 1.00 91.88 214 LEU A C 1
ATOM 1709 O O . LEU A 1 214 ? -4.382 1.744 -19.828 1.00 91.88 214 LEU A O 1
ATOM 1713 N N . THR A 1 215 ? -4.782 3.229 -18.191 1.00 90.75 215 THR A N 1
ATOM 1714 C CA . THR A 1 215 ? -4.066 4.350 -18.816 1.00 90.75 215 THR A CA 1
ATOM 1715 C C . THR A 1 215 ? -2.601 4.007 -19.072 1.00 90.75 215 THR A C 1
ATOM 1717 O O . THR A 1 215 ? -2.109 4.234 -20.172 1.00 90.75 215 THR A O 1
ATOM 1720 N N . VAL A 1 216 ? -1.905 3.377 -18.121 1.00 87.50 216 VAL A N 1
ATOM 1721 C CA . VAL A 1 216 ? -0.510 2.947 -18.308 1.00 87.50 216 VAL A CA 1
ATOM 1722 C C . VAL A 1 216 ? -0.375 1.977 -19.479 1.00 87.50 216 VAL A C 1
ATOM 1724 O O . VAL A 1 216 ? 0.617 2.054 -20.198 1.00 87.50 216 VAL A O 1
ATOM 1727 N N . ARG A 1 217 ? -1.352 1.095 -19.715 1.00 87.00 217 ARG A N 1
ATOM 1728 C CA . ARG A 1 217 ? -1.310 0.168 -20.855 1.00 87.00 217 ARG A CA 1
ATOM 1729 C C . ARG A 1 217 ? -1.563 0.845 -22.200 1.00 87.00 217 ARG A C 1
ATOM 1731 O O . ARG A 1 217 ? -0.974 0.426 -23.189 1.00 87.00 217 ARG A O 1
ATOM 1738 N N . LEU A 1 218 ? -2.435 1.850 -22.238 1.00 88.31 218 LEU A N 1
ATOM 1739 C CA . LEU A 1 218 ? -2.884 2.477 -23.485 1.00 88.31 218 LEU A CA 1
ATOM 1740 C C . LEU A 1 218 ? -2.044 3.695 -23.893 1.00 88.31 218 LEU A C 1
ATOM 1742 O O . LEU A 1 218 ? -1.942 4.004 -25.078 1.00 88.31 218 LEU A O 1
ATOM 1746 N N . VAL A 1 219 ? -1.443 4.399 -22.934 1.00 87.50 219 VAL A N 1
ATOM 1747 C CA . VAL A 1 219 ? -0.681 5.621 -23.200 1.00 87.50 219 VAL A CA 1
ATOM 1748 C C . VAL A 1 219 ? 0.710 5.287 -23.732 1.00 87.50 219 VAL A C 1
ATOM 1750 O O . VAL A 1 219 ? 1.556 4.739 -23.026 1.00 87.50 219 VAL A O 1
ATOM 1753 N N . THR A 1 220 ? 0.958 5.701 -24.973 1.00 83.56 220 THR A N 1
ATOM 1754 C CA . THR A 1 220 ? 2.257 5.608 -25.656 1.00 83.56 220 THR A CA 1
ATOM 1755 C C . THR A 1 220 ? 3.006 6.946 -25.682 1.00 83.56 220 THR A C 1
ATOM 1757 O O . THR A 1 220 ? 4.185 7.004 -26.020 1.00 83.56 220 THR A O 1
ATOM 1760 N N . THR A 1 221 ? 2.376 8.053 -25.286 1.00 86.12 221 THR A N 1
ATOM 1761 C CA . THR A 1 221 ? 3.028 9.370 -25.268 1.00 86.12 221 THR A CA 1
ATOM 1762 C C . THR A 1 221 ? 3.829 9.565 -23.981 1.00 86.12 221 THR A C 1
ATOM 1764 O O . THR A 1 221 ? 3.259 9.584 -22.890 1.00 86.12 221 THR A O 1
ATOM 1767 N N . GLY A 1 222 ? 5.141 9.806 -24.089 1.00 78.81 222 GLY A N 1
ATOM 1768 C CA . GLY A 1 222 ? 6.024 9.938 -22.917 1.00 78.81 222 GLY A CA 1
ATOM 1769 C C . GLY A 1 222 ? 5.635 11.053 -21.934 1.00 78.81 222 GLY A C 1
ATOM 1770 O O . GLY A 1 222 ? 5.734 10.871 -20.725 1.00 78.81 222 GLY A O 1
ATOM 1771 N N . LYS A 1 223 ? 5.107 12.185 -22.422 1.00 84.00 223 LYS A N 1
ATOM 1772 C CA . LYS A 1 223 ? 4.601 13.263 -21.547 1.00 84.00 223 LYS A CA 1
ATOM 1773 C C . LYS A 1 223 ? 3.384 12.817 -20.729 1.00 84.00 223 LYS A C 1
ATOM 1775 O O . LYS A 1 223 ? 3.311 13.095 -19.538 1.00 84.00 223 LYS A O 1
ATOM 1780 N N . ALA A 1 224 ? 2.439 12.121 -21.361 1.00 83.50 224 ALA A N 1
ATOM 1781 C CA . ALA A 1 224 ? 1.212 11.673 -20.707 1.00 83.50 224 ALA A CA 1
ATOM 1782 C C . ALA A 1 224 ? 1.491 10.609 -19.634 1.00 83.50 224 ALA A C 1
ATOM 1784 O O . ALA A 1 224 ? 0.822 10.605 -18.605 1.00 83.50 224 ALA A O 1
ATOM 1785 N N . ASP A 1 225 ? 2.510 9.769 -19.823 1.00 79.31 225 ASP A N 1
ATOM 1786 C CA . ASP A 1 225 ? 2.977 8.830 -18.799 1.00 79.31 225 ASP A CA 1
ATOM 1787 C C . ASP A 1 225 ? 3.453 9.543 -17.526 1.00 79.31 225 ASP A C 1
ATOM 1789 O O . ASP A 1 225 ? 2.965 9.252 -16.434 1.00 79.31 225 ASP A O 1
ATOM 1793 N N . LEU A 1 226 ? 4.330 10.544 -17.673 1.00 81.31 226 LEU A N 1
ATOM 1794 C CA . LEU A 1 226 ? 4.810 11.343 -16.544 1.00 81.31 226 LEU A CA 1
ATOM 1795 C C . LEU A 1 226 ? 3.642 11.986 -15.782 1.00 81.31 226 LEU A C 1
ATOM 1797 O O . LEU A 1 226 ? 3.573 11.870 -14.561 1.00 81.31 226 LEU A O 1
ATOM 1801 N N . TYR A 1 227 ? 2.698 12.615 -16.491 1.00 86.81 227 TYR A N 1
ATOM 1802 C CA . TYR A 1 227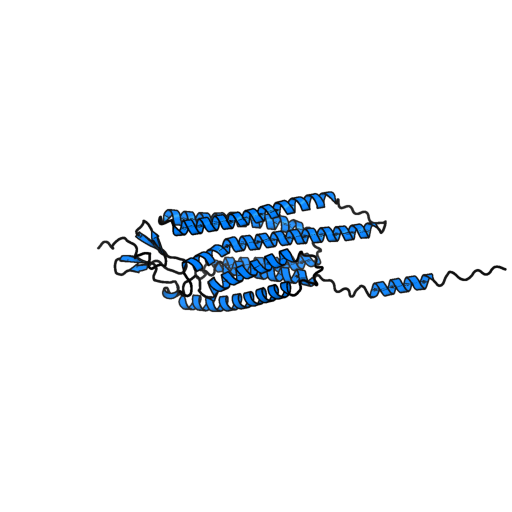 ? 1.517 13.211 -15.859 1.00 86.81 227 TYR A CA 1
ATOM 1803 C C . TYR A 1 227 ? 0.629 12.169 -15.175 1.00 86.81 227 TYR A C 1
ATOM 1805 O O . TYR A 1 227 ? 0.124 12.430 -14.088 1.00 86.81 227 TYR A O 1
ATOM 1813 N N . THR A 1 228 ? 0.471 10.983 -15.766 1.00 86.56 228 THR A N 1
ATOM 1814 C CA . THR A 1 228 ? -0.312 9.883 -15.183 1.00 86.56 228 THR A CA 1
ATOM 1815 C C . THR A 1 228 ? 0.332 9.377 -13.890 1.00 86.56 228 THR A C 1
ATOM 1817 O O . THR A 1 228 ? -0.359 9.165 -12.892 1.00 86.56 228 THR A O 1
ATOM 1820 N N . TYR A 1 229 ? 1.661 9.238 -13.868 1.00 83.56 229 TYR A N 1
ATOM 1821 C CA . TYR A 1 229 ? 2.410 8.863 -12.670 1.00 83.56 229 TYR A CA 1
ATOM 1822 C C . TYR A 1 229 ? 2.341 9.940 -11.581 1.00 83.56 229 TYR A C 1
ATOM 1824 O O . TYR A 1 229 ? 2.039 9.628 -10.429 1.00 83.56 229 TYR A O 1
ATOM 1832 N N . VAL A 1 230 ? 2.566 11.209 -11.936 1.00 83.00 230 VAL A N 1
ATOM 1833 C CA . VAL A 1 230 ? 2.462 12.334 -10.993 1.00 83.00 230 VAL A CA 1
ATOM 1834 C C . VAL A 1 230 ? 1.049 12.413 -10.416 1.00 83.00 230 VAL A C 1
ATOM 1836 O O . VAL A 1 230 ? 0.905 12.492 -9.201 1.00 83.00 230 VAL A O 1
ATOM 1839 N N . ALA A 1 231 ? 0.010 12.289 -11.246 1.00 85.25 231 ALA A N 1
ATOM 1840 C CA . ALA A 1 231 ? -1.378 12.272 -10.791 1.00 85.25 231 ALA A CA 1
ATOM 1841 C C . ALA A 1 231 ? -1.650 11.137 -9.791 1.00 85.25 231 ALA A C 1
ATOM 1843 O O . ALA A 1 231 ? -2.313 11.368 -8.781 1.00 85.25 231 ALA A O 1
ATOM 1844 N N . LEU A 1 232 ? -1.100 9.937 -10.024 1.00 86.00 232 LEU A N 1
ATOM 1845 C CA . LEU A 1 232 ? -1.209 8.815 -9.089 1.00 86.00 232 LEU A CA 1
ATOM 1846 C C . LEU A 1 232 ? -0.584 9.133 -7.730 1.00 86.00 232 LEU A C 1
ATOM 1848 O O . LEU A 1 232 ? -1.219 8.946 -6.690 1.00 86.00 232 LEU A O 1
ATOM 1852 N N . VAL A 1 233 ? 0.659 9.610 -7.743 1.00 83.50 233 VAL A N 1
ATOM 1853 C CA . VAL A 1 233 ? 1.404 9.928 -6.521 1.00 83.50 233 VAL A CA 1
ATOM 1854 C C . VAL A 1 233 ? 0.719 11.057 -5.755 1.00 83.50 233 VAL A C 1
ATOM 1856 O O . VAL A 1 233 ? 0.506 10.931 -4.551 1.00 83.50 233 VAL A O 1
ATOM 1859 N N . THR A 1 234 ? 0.313 12.128 -6.441 1.00 83.06 234 THR A N 1
ATOM 1860 C CA . THR A 1 234 ? -0.393 13.261 -5.831 1.00 83.06 234 THR A CA 1
ATOM 1861 C C . THR A 1 234 ? -1.738 12.837 -5.250 1.00 83.06 234 THR A C 1
ATOM 1863 O O . THR A 1 234 ? -2.048 13.214 -4.122 1.00 83.06 234 THR A O 1
ATOM 1866 N N . TRP A 1 235 ? -2.515 12.015 -5.964 1.00 87.50 235 TRP A N 1
ATOM 1867 C CA . TRP A 1 235 ? -3.785 11.490 -5.462 1.00 87.50 235 TRP A CA 1
ATOM 1868 C C . TRP A 1 235 ? -3.598 10.735 -4.144 1.00 87.50 235 TRP A C 1
ATOM 1870 O O . TRP A 1 235 ? -4.235 11.060 -3.140 1.00 87.50 235 TRP A O 1
ATOM 1880 N N . PHE A 1 236 ? -2.681 9.763 -4.113 1.00 84.50 236 PHE A N 1
ATOM 1881 C CA . PHE A 1 236 ? -2.426 9.006 -2.891 1.00 84.50 236 PHE A CA 1
ATOM 1882 C C . PHE A 1 236 ? -1.838 9.879 -1.781 1.00 84.50 236 PHE A C 1
ATOM 1884 O O . PHE A 1 236 ? -2.208 9.681 -0.629 1.00 84.50 236 PHE A O 1
ATOM 1891 N N . ALA A 1 237 ? -0.994 10.867 -2.090 1.00 85.00 237 ALA A N 1
ATOM 1892 C CA . ALA A 1 237 ? -0.486 11.810 -1.095 1.00 85.00 237 ALA A CA 1
ATOM 1893 C C . ALA A 1 237 ? -1.619 12.612 -0.432 1.00 85.00 237 ALA A C 1
ATOM 1895 O O . ALA A 1 237 ? -1.665 12.712 0.793 1.00 85.00 237 ALA A O 1
ATOM 1896 N N . VAL A 1 238 ? -2.574 13.121 -1.217 1.00 88.12 238 VAL A N 1
ATOM 1897 C CA . VAL A 1 238 ? -3.752 13.832 -0.694 1.00 88.12 238 VAL A CA 1
ATOM 1898 C C . VAL A 1 238 ? -4.604 12.909 0.175 1.00 88.12 238 VAL A C 1
ATOM 1900 O O . VAL A 1 238 ? -4.966 13.283 1.291 1.00 88.12 238 VAL A O 1
ATOM 1903 N N . VAL A 1 239 ? -4.876 11.684 -0.289 1.00 87.38 239 VAL A N 1
ATOM 1904 C CA . VAL A 1 239 ? -5.605 10.678 0.498 1.00 87.38 239 VAL A CA 1
ATOM 1905 C C . VAL A 1 239 ? -4.885 10.407 1.821 1.00 87.38 239 VAL A C 1
ATOM 1907 O O . VAL A 1 239 ? -5.523 10.422 2.869 1.00 87.38 239 VAL A O 1
ATOM 1910 N N . TRP A 1 240 ? -3.562 10.244 1.807 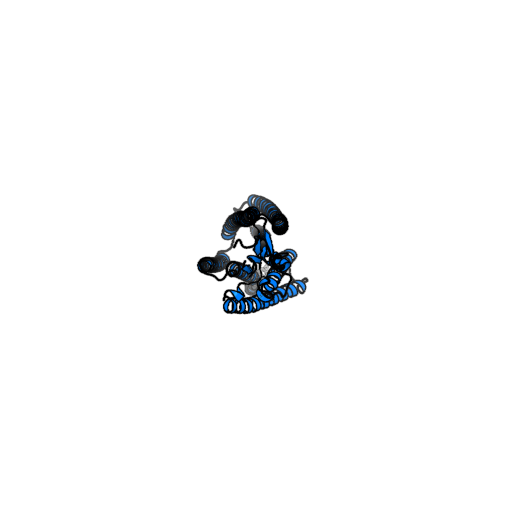1.00 86.88 240 TRP A N 1
ATOM 1911 C CA . TRP A 1 240 ? -2.761 10.035 3.014 1.00 86.88 240 TRP A CA 1
ATOM 1912 C C . TRP A 1 240 ? -2.809 11.207 3.989 1.00 86.88 240 TRP A C 1
ATOM 1914 O O . TRP A 1 240 ? -2.895 10.976 5.193 1.00 86.88 240 TRP A O 1
ATOM 1924 N N . ILE A 1 241 ? -2.809 12.447 3.501 1.00 85.62 241 ILE A N 1
ATOM 1925 C CA . ILE A 1 241 ? -2.952 13.634 4.354 1.00 85.62 241 ILE A CA 1
ATOM 1926 C C . ILE A 1 241 ? -4.336 13.651 5.008 1.00 85.62 241 ILE A C 1
ATOM 1928 O O . ILE A 1 241 ? -4.432 13.821 6.222 1.00 85.62 241 ILE A O 1
ATOM 1932 N N . ILE A 1 242 ? -5.405 13.418 4.239 1.00 86.75 242 ILE A N 1
ATOM 1933 C CA . ILE A 1 242 ? -6.780 13.383 4.764 1.00 86.75 242 ILE A CA 1
ATOM 1934 C C . ILE A 1 242 ? -6.922 12.280 5.820 1.00 86.75 242 ILE A C 1
ATOM 1936 O O . ILE A 1 242 ? -7.450 12.517 6.908 1.00 86.75 242 ILE A O 1
ATOM 1940 N N . LEU A 1 243 ? -6.406 11.086 5.521 1.00 84.56 243 LEU A N 1
ATOM 1941 C CA . LEU A 1 243 ? -6.396 9.945 6.432 1.00 84.56 243 LEU A CA 1
ATOM 1942 C C . LEU A 1 243 ? -5.575 10.219 7.693 1.00 84.56 243 LEU A C 1
ATOM 1944 O O . LEU A 1 243 ? -6.029 9.916 8.796 1.00 84.56 243 LEU A O 1
ATOM 1948 N N . GLY A 1 244 ? -4.398 10.826 7.546 1.00 82.81 244 GLY A N 1
ATOM 1949 C CA . GLY A 1 244 ? -3.522 11.201 8.651 1.00 82.81 244 GLY A CA 1
ATOM 1950 C C . GLY A 1 244 ? -4.168 12.231 9.574 1.00 82.81 244 GLY A C 1
ATOM 1951 O O . GLY A 1 244 ? -4.186 12.038 10.788 1.00 82.81 244 GLY A O 1
ATOM 1952 N N . VAL A 1 245 ? -4.777 13.281 9.018 1.00 84.12 245 VAL A N 1
ATOM 1953 C CA . VAL A 1 245 ? -5.514 14.293 9.793 1.00 84.12 245 VAL A CA 1
ATOM 1954 C C . VAL A 1 245 ? -6.716 13.665 10.500 1.00 84.12 245 VAL A C 1
ATOM 1956 O O . VAL A 1 245 ? -6.897 13.867 11.702 1.00 84.12 245 VAL A O 1
ATOM 1959 N N . GLY A 1 246 ? -7.507 12.850 9.795 1.00 81.88 246 GLY A N 1
ATOM 1960 C CA . GLY A 1 246 ? -8.649 12.143 10.379 1.00 81.88 246 GLY A CA 1
ATOM 1961 C C . GLY A 1 246 ? -8.242 11.215 11.528 1.00 81.88 246 GLY A C 1
ATOM 1962 O O . GLY A 1 246 ? -8.906 11.179 12.569 1.00 81.88 246 GLY A O 1
ATOM 1963 N N . PHE A 1 247 ? -7.114 10.521 11.376 1.00 81.38 247 PHE A N 1
ATOM 1964 C CA . PHE A 1 247 ? -6.533 9.677 12.415 1.00 81.38 247 PHE A CA 1
ATOM 1965 C C . PHE A 1 247 ? -6.023 10.488 13.605 1.00 81.38 247 PHE A C 1
ATOM 1967 O O . PHE A 1 247 ? -6.304 10.113 14.737 1.00 81.38 247 PHE A O 1
ATOM 1974 N N . MET A 1 248 ? -5.342 11.614 13.384 1.00 82.56 248 MET A N 1
ATOM 1975 C CA . MET A 1 248 ? -4.858 12.480 14.466 1.00 82.56 248 MET A CA 1
ATOM 1976 C C . MET A 1 248 ? -6.007 13.041 15.305 1.00 82.56 248 MET A C 1
ATOM 1978 O O . MET A 1 248 ? -5.973 12.950 16.531 1.00 82.56 248 MET A O 1
ATOM 1982 N N . ILE A 1 249 ? -7.059 13.560 14.666 1.00 82.44 249 ILE A N 1
ATOM 1983 C CA . ILE A 1 249 ? -8.230 14.103 15.373 1.00 82.44 249 ILE A CA 1
ATOM 1984 C C . ILE A 1 249 ? -8.923 13.001 16.188 1.00 82.44 249 ILE A C 1
ATOM 1986 O O . ILE A 1 249 ? -9.239 13.198 17.365 1.00 82.44 249 ILE A O 1
ATOM 1990 N N . SER A 1 250 ? -9.128 11.829 15.582 1.00 77.75 250 SER A N 1
ATOM 1991 C CA . SER A 1 250 ? -9.782 10.691 16.242 1.00 77.75 250 SER A CA 1
ATOM 1992 C C . SER A 1 250 ? -8.922 10.116 17.374 1.00 77.75 250 SER A C 1
ATOM 1994 O O . SER A 1 250 ? -9.430 9.820 18.454 1.00 77.75 250 SER A O 1
ATOM 1996 N N . GLY A 1 251 ? -7.612 10.006 17.151 1.00 77.06 251 GLY A N 1
ATOM 1997 C CA . GLY A 1 251 ? -6.639 9.502 18.114 1.00 77.06 251 GLY A CA 1
ATOM 1998 C C . GLY A 1 251 ? -6.510 10.409 19.333 1.00 77.06 251 GLY A C 1
ATOM 1999 O O . GLY A 1 251 ? -6.556 9.919 20.457 1.00 77.06 251 GLY A O 1
ATOM 2000 N N . LEU A 1 252 ? -6.435 11.732 19.144 1.00 81.88 252 LEU A N 1
ATOM 2001 C CA . LEU A 1 252 ? -6.362 12.694 20.252 1.00 81.88 252 LEU A CA 1
ATOM 2002 C C . LEU A 1 252 ? -7.600 12.645 21.150 1.00 81.88 252 LEU A C 1
ATOM 2004 O O . LEU A 1 252 ? -7.471 12.669 22.375 1.00 81.88 252 LEU A O 1
ATOM 2008 N N . LYS A 1 253 ? -8.797 12.543 20.560 1.00 78.38 253 LYS A N 1
ATOM 2009 C CA . LYS A 1 253 ? -10.033 12.358 21.334 1.00 78.38 253 LYS A CA 1
ATOM 2010 C C . LYS A 1 253 ? -10.000 11.066 22.145 1.00 78.38 253 LYS A C 1
ATOM 2012 O O . LYS A 1 253 ? -10.408 11.060 23.302 1.00 78.38 253 LYS A O 1
ATOM 2017 N N . LEU A 1 254 ? -9.475 9.994 21.560 1.00 70.62 254 LEU A N 1
ATOM 2018 C CA . LEU A 1 254 ? -9.411 8.694 22.210 1.00 70.62 254 LEU A CA 1
ATOM 2019 C C . LEU A 1 254 ? -8.407 8.649 23.366 1.00 70.62 254 LEU A C 1
ATOM 2021 O O . LEU A 1 254 ? -8.712 8.089 24.418 1.00 70.62 254 LEU A O 1
ATOM 2025 N N . PHE A 1 255 ? -7.239 9.271 23.198 1.00 78.44 255 PHE A N 1
ATOM 2026 C CA . PHE A 1 255 ? -6.214 9.339 24.241 1.00 78.44 255 PHE A CA 1
ATOM 2027 C C . PHE A 1 255 ? -6.713 10.017 25.517 1.00 78.44 255 PHE A C 1
ATOM 2029 O O . PHE A 1 255 ? -6.294 9.636 26.605 1.00 78.44 255 PHE A O 1
ATOM 2036 N N . ARG A 1 256 ? -7.647 10.970 25.402 1.00 78.81 256 ARG A N 1
ATOM 2037 C CA . ARG A 1 256 ? -8.266 11.633 26.561 1.00 78.81 256 ARG A CA 1
ATOM 2038 C C . ARG A 1 256 ? -9.210 10.733 27.358 1.00 78.81 256 ARG A C 1
ATOM 2040 O O . ARG A 1 256 ? -9.503 11.045 28.504 1.00 78.81 256 ARG A O 1
ATOM 2047 N N . LEU A 1 257 ? -9.708 9.657 26.754 1.00 68.00 257 LEU A N 1
ATOM 2048 C CA . LEU A 1 257 ? -10.722 8.782 27.350 1.00 68.00 257 LEU A CA 1
ATOM 2049 C C . LEU A 1 257 ? -10.150 7.441 27.815 1.00 68.00 257 LEU A C 1
ATOM 2051 O O . LEU A 1 257 ? -10.838 6.688 28.503 1.00 68.00 257 LEU A O 1
ATOM 2055 N N . MET A 1 258 ? -8.906 7.124 27.448 1.00 68.69 258 MET A N 1
ATOM 2056 C CA . MET A 1 258 ? -8.237 5.925 27.937 1.00 68.69 258 MET A CA 1
ATOM 2057 C C . MET A 1 258 ? -7.707 6.113 29.364 1.00 68.69 258 MET A C 1
ATOM 2059 O O . MET A 1 258 ? -7.176 7.174 29.690 1.00 68.69 258 MET A O 1
ATOM 2063 N N . PRO A 1 259 ? -7.776 5.066 30.207 1.00 73.50 259 PRO A N 1
ATOM 2064 C CA . PRO A 1 259 ? -7.137 5.082 31.515 1.00 73.50 259 PRO A CA 1
ATOM 2065 C C . PRO A 1 259 ? -5.614 5.201 31.363 1.00 73.50 259 PRO A C 1
ATOM 2067 O O . PRO A 1 259 ? -5.018 4.565 30.486 1.00 73.50 259 PRO A O 1
ATOM 2070 N N . GLU A 1 260 ? -4.978 5.971 32.251 1.00 79.50 260 GLU A N 1
ATOM 2071 C CA . GLU A 1 260 ? -3.553 6.341 32.170 1.00 79.50 260 GLU A CA 1
ATOM 2072 C C . GLU A 1 260 ? -2.619 5.138 31.959 1.00 79.50 260 GLU A C 1
ATOM 2074 O O . GLU A 1 260 ? -1.682 5.201 31.162 1.00 79.50 260 GLU A O 1
ATOM 2079 N N . GLN A 1 261 ? -2.919 4.000 32.592 1.00 76.69 261 GLN A N 1
ATOM 2080 C CA . GLN A 1 261 ? -2.105 2.784 32.502 1.00 76.69 261 GLN A CA 1
ATOM 2081 C C . GLN A 1 261 ? -2.023 2.192 31.081 1.00 76.69 261 GLN A C 1
ATOM 2083 O O . GLN A 1 261 ? -1.002 1.602 30.715 1.00 76.69 261 GLN A O 1
ATOM 2088 N N . LEU A 1 262 ? -3.084 2.324 30.272 1.00 71.31 262 LEU A N 1
ATOM 2089 C CA . LEU A 1 262 ? -3.093 1.866 28.876 1.00 71.31 262 LEU A CA 1
ATOM 2090 C C . LEU A 1 262 ? -2.456 2.902 27.950 1.00 71.31 262 LEU A C 1
ATOM 2092 O O . LEU A 1 262 ? -1.717 2.531 27.034 1.00 71.31 262 LEU A O 1
ATOM 2096 N N . THR A 1 263 ? -2.687 4.186 28.228 1.00 74.44 263 THR A N 1
ATOM 2097 C CA . THR A 1 263 ? -2.142 5.302 27.452 1.00 74.44 263 THR A CA 1
ATOM 2098 C C . THR A 1 263 ? -0.617 5.268 27.417 1.00 74.44 263 THR A C 1
ATOM 2100 O O . THR A 1 263 ? -0.043 5.314 26.333 1.00 74.44 263 THR A O 1
ATOM 2103 N N . VAL A 1 264 ? 0.055 5.080 28.560 1.00 76.25 264 VAL A N 1
ATOM 2104 C CA . VAL A 1 264 ? 1.531 5.048 28.618 1.00 76.25 264 VAL A CA 1
ATOM 2105 C C . VAL A 1 264 ? 2.116 3.949 27.721 1.00 76.25 264 VAL A C 1
ATOM 2107 O O . VAL A 1 264 ? 3.064 4.192 26.973 1.00 76.25 264 VAL A O 1
ATOM 2110 N N . LYS A 1 265 ? 1.521 2.748 27.733 1.00 74.06 265 LYS A N 1
ATOM 2111 C CA . LYS A 1 265 ? 1.995 1.613 26.923 1.00 74.06 265 LYS A CA 1
ATOM 2112 C C . LYS A 1 265 ? 1.801 1.856 25.427 1.00 74.06 265 LYS A C 1
ATOM 2114 O O . LYS A 1 265 ? 2.707 1.583 24.642 1.00 74.06 265 LYS A O 1
ATOM 2119 N N . ILE A 1 266 ? 0.637 2.369 25.029 1.00 71.38 266 ILE A N 1
ATOM 2120 C CA . ILE A 1 266 ? 0.323 2.640 23.619 1.00 71.38 266 ILE A CA 1
ATOM 2121 C C . ILE A 1 266 ? 1.195 3.781 23.086 1.00 71.38 266 ILE A C 1
ATOM 2123 O O . ILE A 1 266 ? 1.739 3.664 21.988 1.00 71.38 266 ILE A O 1
ATOM 2127 N N . THR A 1 267 ? 1.394 4.841 23.871 1.00 73.94 267 THR A N 1
ATOM 2128 C CA . THR A 1 267 ? 2.252 5.974 23.503 1.00 73.94 267 THR A CA 1
ATOM 2129 C C . THR A 1 267 ? 3.708 5.546 23.336 1.00 73.94 267 THR A C 1
ATOM 2131 O O . THR A 1 267 ? 4.334 5.921 22.349 1.00 73.94 267 THR A O 1
ATOM 2134 N N . ALA A 1 268 ? 4.238 4.698 24.225 1.00 73.38 268 ALA A N 1
ATOM 2135 C CA . ALA A 1 268 ? 5.597 4.171 24.087 1.00 73.38 268 ALA A CA 1
ATOM 2136 C C . ALA A 1 268 ? 5.779 3.383 22.777 1.00 73.38 268 ALA A C 1
ATOM 2138 O O . ALA A 1 268 ? 6.733 3.616 22.036 1.00 73.38 268 ALA A O 1
ATOM 2139 N N . VAL A 1 269 ? 4.828 2.502 22.446 1.00 71.06 269 VAL A N 1
ATOM 2140 C CA . VAL A 1 269 ? 4.847 1.745 21.183 1.00 71.06 269 VAL A CA 1
ATOM 2141 C C . VAL A 1 269 ? 4.759 2.686 19.978 1.00 71.06 269 VAL A C 1
ATOM 2143 O O . VAL A 1 269 ? 5.530 2.536 19.031 1.00 71.06 269 VAL A O 1
ATOM 2146 N N . ALA A 1 270 ? 3.873 3.686 20.019 1.00 71.00 270 ALA A N 1
ATOM 2147 C CA . ALA A 1 270 ? 3.713 4.668 18.949 1.00 71.00 270 ALA A CA 1
ATOM 2148 C C . ALA A 1 270 ? 4.982 5.508 18.716 1.00 71.00 270 ALA A C 1
ATOM 2150 O O . ALA A 1 270 ? 5.347 5.743 17.566 1.00 71.00 270 ALA A O 1
ATOM 2151 N N . ILE A 1 271 ? 5.687 5.912 19.779 1.00 72.38 271 ILE A N 1
ATOM 2152 C CA . ILE A 1 271 ? 6.956 6.651 19.682 1.00 72.38 271 ILE A CA 1
ATOM 2153 C C . ILE A 1 271 ? 8.041 5.782 19.044 1.00 72.38 271 ILE A C 1
ATOM 2155 O O . ILE A 1 271 ? 8.721 6.234 18.125 1.00 72.38 271 ILE A O 1
ATOM 2159 N N . VAL A 1 272 ? 8.181 4.523 19.472 1.00 69.94 272 VAL A N 1
ATOM 2160 C CA . VAL A 1 272 ? 9.161 3.594 18.881 1.00 69.94 272 VAL A CA 1
ATOM 2161 C C . VAL A 1 272 ? 8.888 3.393 17.389 1.00 69.94 272 VAL A C 1
ATOM 2163 O O . VAL A 1 272 ? 9.813 3.416 16.581 1.00 69.94 272 VAL A O 1
ATOM 2166 N N . LEU A 1 273 ? 7.617 3.266 17.005 1.00 66.19 273 LEU A N 1
ATOM 2167 C CA . LEU A 1 273 ? 7.200 3.173 15.606 1.00 66.19 273 LEU A CA 1
ATOM 2168 C C . LEU A 1 273 ? 7.485 4.442 14.809 1.00 66.19 273 LEU A C 1
ATOM 2170 O O . LEU A 1 273 ? 7.923 4.354 13.666 1.00 66.19 273 LEU A O 1
ATOM 2174 N N . LEU A 1 274 ? 7.247 5.615 15.396 1.00 71.62 274 LEU A N 1
ATOM 2175 C CA . LEU A 1 274 ? 7.563 6.894 14.771 1.00 71.62 274 LEU A CA 1
ATOM 2176 C C . LEU A 1 274 ? 9.069 7.007 14.511 1.00 71.62 274 LEU A C 1
ATOM 2178 O O . LEU A 1 274 ? 9.467 7.342 13.400 1.00 71.62 274 LEU A O 1
ATOM 2182 N N . ILE A 1 275 ? 9.899 6.675 15.503 1.00 71.38 275 ILE A N 1
ATOM 2183 C CA . ILE A 1 275 ? 11.361 6.697 15.378 1.00 71.38 275 ILE A CA 1
ATOM 2184 C C . ILE A 1 275 ? 11.818 5.700 14.309 1.00 71.38 275 ILE A C 1
ATOM 2186 O O . ILE A 1 275 ? 12.604 6.068 13.440 1.00 71.38 275 ILE A O 1
ATOM 2190 N N . ALA A 1 276 ? 11.292 4.472 14.314 1.00 66.06 276 ALA A N 1
ATOM 2191 C CA . ALA A 1 276 ? 11.606 3.469 13.297 1.00 66.06 276 ALA A CA 1
ATOM 2192 C C . ALA A 1 276 ? 11.214 3.935 11.882 1.00 66.06 276 ALA A C 1
ATOM 2194 O O . ALA A 1 276 ? 11.996 3.779 10.945 1.00 66.06 276 ALA A O 1
ATOM 2195 N N . ASN A 1 277 ? 10.047 4.571 11.731 1.00 64.06 277 ASN A N 1
ATOM 2196 C CA . ASN A 1 277 ? 9.604 5.153 10.464 1.00 64.06 277 ASN A CA 1
ATOM 2197 C C . ASN A 1 277 ? 10.474 6.349 10.038 1.00 64.06 277 ASN A C 1
ATOM 2199 O O . ASN A 1 277 ? 10.805 6.478 8.865 1.00 64.06 277 ASN A O 1
ATOM 2203 N N . LEU A 1 278 ? 10.900 7.215 10.959 1.00 68.12 278 LEU A N 1
ATOM 2204 C CA . LEU A 1 278 ? 11.813 8.319 10.640 1.00 68.12 278 LEU A CA 1
ATOM 2205 C C . LEU A 1 278 ? 13.185 7.801 10.193 1.00 68.12 278 LEU A C 1
ATOM 2207 O O . LEU A 1 278 ? 13.733 8.285 9.205 1.00 68.12 278 LEU A O 1
ATOM 2211 N N . PHE A 1 279 ? 13.708 6.774 10.867 1.00 67.12 279 PHE A N 1
ATOM 2212 C CA . PHE A 1 279 ? 14.960 6.117 10.488 1.00 67.12 279 PHE A CA 1
ATOM 2213 C C . PHE A 1 279 ? 14.846 5.431 9.123 1.00 67.12 279 PHE A C 1
ATOM 2215 O O . PHE A 1 279 ? 15.746 5.517 8.289 1.00 67.12 279 PHE A O 1
ATOM 2222 N N . SER A 1 280 ? 13.692 4.817 8.864 1.00 54.59 280 SER A N 1
ATOM 2223 C CA . SER A 1 280 ? 13.313 4.284 7.562 1.00 54.59 280 SER A CA 1
ATOM 2224 C C . SER A 1 280 ? 13.368 5.350 6.467 1.00 54.59 280 SER A C 1
ATOM 2226 O O . SER A 1 280 ? 14.041 5.144 5.459 1.00 54.59 280 SER A O 1
ATOM 2228 N N . PHE A 1 281 ? 12.700 6.488 6.664 1.00 59.25 281 PHE A N 1
ATOM 2229 C CA . PHE A 1 281 ? 12.703 7.590 5.704 1.00 59.25 281 PHE A CA 1
ATOM 2230 C C . PHE A 1 281 ? 14.111 8.156 5.489 1.00 59.25 281 PHE A C 1
ATOM 2232 O O . PHE A 1 281 ? 14.490 8.426 4.353 1.00 59.25 281 PHE A O 1
ATOM 2239 N N . ALA A 1 282 ? 14.915 8.275 6.548 1.00 56.00 282 ALA A N 1
ATOM 2240 C CA . ALA A 1 282 ? 16.301 8.729 6.450 1.00 56.00 282 ALA A CA 1
ATOM 2241 C C . ALA A 1 282 ? 17.182 7.754 5.646 1.00 56.00 282 ALA A C 1
ATOM 2243 O O . ALA A 1 282 ? 18.033 8.179 4.865 1.00 56.00 282 ALA A O 1
ATOM 2244 N N . SER A 1 283 ? 16.952 6.444 5.777 1.00 56.97 283 SER A N 1
ATOM 2245 C CA . SER A 1 283 ? 17.694 5.424 5.024 1.00 56.97 283 SER A CA 1
ATOM 2246 C C . SER A 1 283 ? 17.352 5.379 3.525 1.00 56.97 283 SER A C 1
ATOM 2248 O O . SER A 1 283 ? 18.170 4.905 2.730 1.00 56.97 283 SER A O 1
ATOM 2250 N N . ASN A 1 284 ? 16.209 5.955 3.121 1.00 51.38 284 ASN A N 1
ATOM 2251 C CA . ASN A 1 284 ? 15.750 6.024 1.727 1.00 51.38 284 ASN A CA 1
ATOM 2252 C C . ASN A 1 284 ? 16.573 6.979 0.843 1.00 51.38 284 ASN A C 1
ATOM 2254 O O . ASN A 1 284 ? 16.465 6.928 -0.376 1.00 51.38 284 ASN A O 1
ATOM 2258 N N . VAL A 1 285 ? 17.451 7.808 1.419 1.00 50.44 285 VAL A N 1
ATOM 2259 C CA . VAL A 1 285 ? 18.231 8.817 0.673 1.00 50.44 285 VAL A CA 1
ATOM 2260 C C . VAL A 1 285 ? 19.340 8.195 -0.207 1.00 50.44 285 VAL A C 1
ATOM 2262 O O . VAL A 1 285 ? 19.838 8.852 -1.119 1.00 50.44 285 VAL A O 1
ATOM 2265 N N . LYS A 1 286 ? 19.719 6.922 0.013 1.00 47.94 286 LYS A N 1
ATOM 2266 C CA . LYS A 1 286 ? 20.716 6.182 -0.804 1.00 47.94 286 LYS A CA 1
ATOM 2267 C C . LYS A 1 286 ? 20.396 4.686 -0.981 1.00 47.94 286 LYS A C 1
ATOM 2269 O O . LYS A 1 286 ? 21.309 3.866 -1.086 1.00 47.94 286 LYS A O 1
ATOM 2274 N N . SER A 1 287 ? 19.127 4.281 -0.946 1.00 48.50 287 SER A N 1
ATOM 2275 C CA . SER A 1 287 ? 18.790 2.851 -1.018 1.00 48.50 287 SER A CA 1
ATOM 2276 C C . SER A 1 287 ? 18.830 2.288 -2.440 1.00 48.50 287 SER A C 1
ATOM 2278 O O . SER A 1 287 ? 18.606 2.997 -3.419 1.00 48.50 287 SER A O 1
ATOM 2280 N N . ALA A 1 288 ? 19.040 0.972 -2.549 1.00 52.06 288 ALA A N 1
ATOM 2281 C CA . ALA A 1 288 ? 18.821 0.242 -3.794 1.00 52.06 288 ALA A CA 1
ATOM 2282 C C . ALA A 1 288 ? 17.374 0.450 -4.302 1.00 52.06 288 ALA A C 1
ATOM 2284 O O . ALA A 1 288 ? 16.437 0.497 -3.489 1.00 52.06 288 ALA A O 1
ATOM 2285 N N . PRO A 1 289 ? 17.155 0.534 -5.629 1.00 52.94 289 PRO A N 1
ATOM 2286 C CA . PRO A 1 289 ? 15.835 0.775 -6.196 1.00 52.94 289 PRO A CA 1
ATOM 2287 C C . PRO A 1 289 ? 14.846 -0.305 -5.747 1.00 52.94 289 PRO A C 1
ATOM 2289 O O . PRO A 1 289 ? 14.960 -1.481 -6.085 1.00 52.94 289 PRO A O 1
ATOM 2292 N N . GLY A 1 290 ? 13.836 0.112 -4.981 1.00 49.78 290 GLY A N 1
ATOM 2293 C CA . GLY A 1 290 ? 12.762 -0.760 -4.512 1.00 49.78 290 GLY A CA 1
ATOM 2294 C C . GLY A 1 290 ? 12.753 -1.123 -3.028 1.00 49.78 290 GLY A C 1
ATOM 2295 O O . GLY A 1 290 ? 11.796 -1.791 -2.635 1.00 49.78 290 GLY A O 1
ATOM 2296 N N . VAL A 1 291 ? 13.724 -0.652 -2.239 1.00 48.50 291 VAL A N 1
ATOM 2297 C CA . VAL A 1 291 ? 13.772 -0.801 -0.766 1.00 48.50 291 VAL A CA 1
ATOM 2298 C C . VAL A 1 291 ? 12.884 0.229 -0.044 1.00 48.50 291 VAL A C 1
ATOM 2300 O O . VAL A 1 291 ? 12.417 -0.022 1.064 1.00 48.50 291 VAL A O 1
ATOM 2303 N N . GLU A 1 292 ? 12.553 1.339 -0.709 1.00 49.88 292 GLU A N 1
ATOM 2304 C CA . GLU A 1 292 ? 11.893 2.508 -0.105 1.00 49.88 292 GLU A CA 1
ATOM 2305 C C . GLU A 1 292 ? 10.519 2.234 0.532 1.00 49.88 292 GLU A C 1
ATOM 2307 O O . GLU A 1 292 ? 10.138 2.893 1.498 1.00 49.88 292 GLU A O 1
ATOM 2312 N N . LEU A 1 293 ? 9.780 1.242 0.021 1.00 47.12 293 LEU A N 1
ATOM 2313 C CA . LEU A 1 293 ? 8.427 0.915 0.490 1.00 47.12 293 LEU A CA 1
ATOM 2314 C C . LEU A 1 293 ? 8.406 -0.087 1.659 1.00 47.12 293 LEU A C 1
ATOM 2316 O O . LEU A 1 293 ? 7.397 -0.206 2.353 1.00 47.12 293 LEU A O 1
ATOM 2320 N N . PHE A 1 294 ? 9.497 -0.834 1.862 1.00 44.44 294 PHE A N 1
ATOM 2321 C CA . PHE A 1 294 ? 9.549 -1.947 2.814 1.00 44.44 294 PHE A CA 1
ATOM 2322 C C . PHE A 1 294 ? 9.571 -1.460 4.265 1.00 44.44 294 PHE A C 1
ATOM 2324 O O . PHE A 1 294 ? 8.844 -1.971 5.115 1.00 44.44 294 PHE A O 1
ATOM 2331 N N . LEU A 1 295 ? 10.377 -0.439 4.544 1.00 45.66 295 LEU A N 1
ATOM 2332 C CA . LEU A 1 295 ? 10.606 0.026 5.905 1.00 45.66 295 LEU A CA 1
ATOM 2333 C C . LEU A 1 295 ? 9.405 0.802 6.500 1.00 45.66 295 LEU A C 1
ATOM 2335 O O . LEU A 1 295 ? 9.128 0.680 7.691 1.00 45.66 295 LEU A O 1
ATOM 2339 N N . ILE A 1 296 ? 8.622 1.509 5.674 1.00 48.75 296 ILE A N 1
ATOM 2340 C CA . ILE A 1 296 ? 7.356 2.143 6.101 1.00 48.75 296 ILE A CA 1
ATOM 2341 C C . ILE A 1 296 ? 6.306 1.065 6.441 1.00 48.75 296 ILE A C 1
ATOM 2343 O O . ILE A 1 296 ? 5.525 1.199 7.386 1.00 48.75 296 ILE A O 1
ATOM 2347 N N . LYS A 1 297 ? 6.291 -0.047 5.692 1.00 51.84 297 LYS A N 1
ATOM 2348 C CA . LYS A 1 297 ? 5.325 -1.141 5.869 1.00 51.84 297 LYS A CA 1
ATOM 2349 C C . LYS A 1 297 ? 5.625 -2.025 7.079 1.00 51.84 297 LYS A C 1
ATOM 2351 O O . LYS A 1 297 ? 4.691 -2.395 7.792 1.00 51.84 297 LYS A O 1
ATOM 2356 N N . THR A 1 298 ? 6.894 -2.332 7.357 1.00 49.72 298 THR A N 1
ATOM 2357 C CA . THR A 1 298 ? 7.275 -3.091 8.563 1.00 49.72 298 THR A CA 1
ATOM 2358 C C . THR A 1 298 ? 6.923 -2.340 9.843 1.00 49.72 298 THR A C 1
ATOM 2360 O O . THR A 1 298 ? 6.482 -2.976 10.802 1.00 49.72 298 THR A O 1
ATOM 2363 N N . GLY A 1 299 ? 6.994 -1.004 9.845 1.00 48.38 299 GLY A N 1
ATOM 2364 C CA . GLY A 1 299 ? 6.462 -0.169 10.922 1.00 48.38 299 GLY A CA 1
ATOM 2365 C C . GLY A 1 299 ? 4.963 -0.403 11.148 1.00 48.38 299 GLY A C 1
ATOM 2366 O O . GLY A 1 299 ? 4.548 -0.789 12.238 1.00 48.38 299 GLY A O 1
ATOM 2367 N N . ILE A 1 300 ? 4.136 -0.266 10.110 1.00 51.84 300 ILE A N 1
ATOM 2368 C CA . ILE A 1 300 ? 2.671 -0.410 10.227 1.00 51.84 300 ILE A CA 1
ATOM 2369 C C . ILE A 1 300 ? 2.264 -1.826 10.672 1.00 51.84 300 ILE A C 1
ATOM 2371 O O . ILE A 1 300 ? 1.417 -1.981 11.553 1.00 51.84 300 ILE A O 1
ATOM 2375 N N . VAL A 1 301 ? 2.898 -2.867 10.126 1.00 49.53 301 VAL A N 1
ATOM 2376 C CA . VAL A 1 301 ? 2.661 -4.269 10.517 1.00 49.53 301 VAL A CA 1
ATOM 2377 C C . VAL A 1 301 ? 3.065 -4.528 11.974 1.00 49.53 301 VAL A C 1
ATOM 2379 O O . VAL A 1 301 ? 2.340 -5.206 12.712 1.00 49.53 301 VAL A O 1
ATOM 2382 N N . SER A 1 302 ? 4.199 -3.978 12.412 1.00 46.03 302 SER A N 1
ATOM 2383 C CA . SER A 1 302 ? 4.665 -4.095 13.798 1.00 46.03 302 SER A CA 1
ATOM 2384 C C . SER A 1 302 ? 3.722 -3.371 14.760 1.00 46.03 302 SER A C 1
ATOM 2386 O O . SER A 1 302 ? 3.401 -3.907 15.822 1.00 46.03 302 SER A O 1
ATOM 2388 N N . ALA A 1 303 ? 3.193 -2.213 14.349 1.00 49.56 303 ALA A N 1
ATOM 2389 C CA . ALA A 1 303 ? 2.177 -1.465 15.081 1.00 49.56 303 ALA A CA 1
ATOM 2390 C C . ALA A 1 303 ? 0.899 -2.279 15.259 1.00 49.56 303 ALA A C 1
ATOM 2392 O O . ALA A 1 303 ? 0.480 -2.522 16.386 1.00 49.56 303 ALA A O 1
ATOM 2393 N N . LEU A 1 304 ? 0.342 -2.778 14.153 1.00 49.44 304 LEU A N 1
ATOM 2394 C CA . LEU A 1 304 ? -0.846 -3.630 14.118 1.00 49.44 304 LEU A CA 1
ATOM 2395 C C . LEU A 1 304 ? -0.701 -4.853 15.029 1.00 49.44 304 LEU A C 1
ATOM 2397 O O . LEU A 1 304 ? -1.606 -5.181 15.798 1.00 49.44 304 LEU A O 1
ATOM 2401 N N . THR A 1 305 ? 0.457 -5.512 14.977 1.00 47.31 305 THR A N 1
ATOM 2402 C CA . THR A 1 305 ? 0.736 -6.701 15.789 1.00 47.31 305 THR A CA 1
ATOM 2403 C C . THR A 1 305 ? 0.841 -6.356 17.276 1.00 47.31 305 THR A C 1
ATOM 2405 O O . THR A 1 305 ? 0.326 -7.102 18.114 1.00 47.31 305 THR A O 1
ATOM 2408 N N . ALA A 1 306 ? 1.451 -5.218 17.616 1.00 46.38 306 ALA A N 1
ATOM 2409 C CA . ALA A 1 306 ? 1.534 -4.732 18.989 1.00 46.38 306 ALA A CA 1
ATOM 2410 C C . ALA A 1 306 ? 0.151 -4.342 19.538 1.00 46.38 306 ALA A C 1
ATOM 2412 O O . ALA A 1 306 ? -0.227 -4.823 20.605 1.00 46.38 306 ALA A O 1
ATOM 2413 N N . THR A 1 307 ? -0.652 -3.576 18.788 1.00 48.38 307 THR A N 1
ATOM 2414 C CA . THR A 1 307 ? -2.010 -3.178 19.206 1.00 48.38 307 THR A CA 1
ATOM 2415 C C . THR A 1 307 ? -2.920 -4.394 19.394 1.00 48.38 307 THR A C 1
ATOM 2417 O O . THR A 1 307 ? -3.663 -4.480 20.373 1.00 48.38 307 THR A O 1
ATOM 2420 N N . ALA A 1 308 ? -2.816 -5.386 18.502 1.00 46.66 308 ALA A N 1
ATOM 2421 C CA . ALA A 1 308 ? -3.576 -6.627 18.603 1.00 46.66 308 ALA A CA 1
ATOM 2422 C C . ALA A 1 308 ? -3.187 -7.480 19.826 1.00 46.66 308 ALA A C 1
ATOM 2424 O O . ALA A 1 308 ? -4.037 -8.206 20.337 1.00 46.66 308 ALA A O 1
ATOM 2425 N N . ARG A 1 309 ? -1.933 -7.407 20.303 1.00 46.34 309 ARG A N 1
ATOM 2426 C CA . ARG A 1 309 ? -1.485 -8.072 21.544 1.00 46.34 309 ARG A CA 1
ATOM 2427 C C . ARG A 1 309 ? -1.965 -7.336 22.794 1.00 46.34 309 ARG A C 1
ATOM 2429 O O . ARG A 1 309 ? -2.416 -7.981 23.741 1.00 46.34 309 ARG A O 1
ATOM 2436 N N . SER A 1 310 ? -1.930 -6.004 22.782 1.00 42.62 310 SER A N 1
ATOM 2437 C CA . SER A 1 310 ? -2.408 -5.175 23.895 1.00 42.62 310 SER A CA 1
ATOM 2438 C C . SER A 1 310 ? -3.908 -5.354 24.156 1.00 42.62 310 SER A C 1
ATOM 2440 O O . SER A 1 310 ? -4.330 -5.373 25.311 1.00 42.62 310 SER A O 1
ATOM 2442 N N . ALA A 1 311 ? -4.706 -5.555 23.101 1.00 42.66 311 ALA A N 1
ATOM 2443 C CA . ALA A 1 311 ? -6.142 -5.815 23.215 1.00 42.66 311 ALA A CA 1
ATOM 2444 C C . ALA A 1 311 ? -6.465 -7.165 23.889 1.00 42.66 311 ALA A C 1
ATOM 2446 O O . ALA A 1 311 ? -7.474 -7.281 24.579 1.00 42.66 311 ALA A O 1
ATOM 2447 N N . THR A 1 312 ? -5.604 -8.177 23.731 1.00 42.00 312 THR A N 1
ATOM 2448 C CA . THR A 1 312 ? -5.797 -9.512 24.329 1.00 42.00 312 THR A CA 1
ATOM 2449 C C . THR A 1 312 ? -5.301 -9.628 25.771 1.00 42.00 312 THR A C 1
ATOM 2451 O O . THR A 1 312 ? -5.804 -10.458 26.519 1.00 42.00 312 THR A O 1
ATOM 2454 N N . SER A 1 313 ? -4.349 -8.791 26.199 1.00 38.31 313 SER A N 1
ATOM 2455 C CA . SER A 1 313 ? -3.828 -8.808 27.577 1.00 38.31 313 SER A CA 1
ATOM 2456 C C . SER A 1 313 ? -4.717 -8.079 28.593 1.00 38.31 313 SER A C 1
ATOM 2458 O O . SER A 1 313 ? -4.406 -8.066 29.777 1.00 38.31 313 SER A O 1
ATOM 2460 N N . GLY A 1 314 ? -5.799 -7.441 28.137 1.00 36.56 314 GLY A N 1
ATOM 2461 C CA . GLY A 1 314 ? -6.693 -6.638 28.971 1.00 36.56 314 GLY A CA 1
ATOM 2462 C C . GLY A 1 314 ? -7.757 -7.424 29.739 1.00 36.56 314 GLY A C 1
ATOM 2463 O O . GLY A 1 314 ? -8.571 -6.791 30.402 1.00 36.56 314 GLY A O 1
ATOM 2464 N N . THR A 1 315 ? -7.793 -8.759 29.662 1.00 38.16 315 THR A N 1
ATOM 2465 C CA . THR A 1 315 ? -8.638 -9.566 30.557 1.00 38.16 315 THR A CA 1
ATOM 2466 C C . THR A 1 315 ? -8.046 -9.483 31.965 1.00 38.16 315 THR A C 1
ATOM 2468 O O . THR A 1 315 ? -6.990 -10.074 32.199 1.00 38.16 315 THR A O 1
ATOM 2471 N N . PRO A 1 316 ? -8.670 -8.753 32.907 1.00 40.88 316 PRO A N 1
ATOM 2472 C CA . PRO A 1 316 ? -8.220 -8.774 34.285 1.00 40.88 316 PRO A CA 1
ATOM 2473 C C . PRO A 1 316 ? -8.440 -10.200 34.779 1.00 40.88 316 PRO A C 1
ATOM 2475 O O . PRO A 1 316 ? -9.549 -10.726 34.663 1.00 40.88 316 PRO A O 1
ATOM 2478 N N . SER A 1 317 ? -7.391 -10.843 35.291 1.00 39.53 317 SER A N 1
ATOM 2479 C CA . SER A 1 317 ? -7.568 -12.111 35.988 1.00 39.53 317 SER A CA 1
ATOM 2480 C C . SER A 1 317 ? -8.551 -11.848 37.130 1.00 39.53 317 SER A C 1
ATOM 2482 O O . SER A 1 317 ? -8.291 -11.019 38.006 1.00 39.53 317 SER A O 1
ATOM 2484 N N . THR A 1 318 ? -9.704 -12.504 37.088 1.00 43.78 318 THR A N 1
ATOM 2485 C CA . THR A 1 3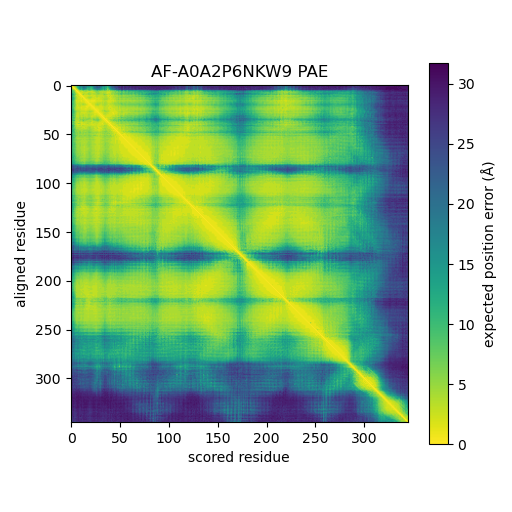18 ? -10.750 -12.488 38.114 1.00 43.78 318 THR A CA 1
ATOM 2486 C C . THR A 1 318 ? -10.297 -13.244 39.367 1.00 43.78 318 THR A C 1
ATOM 2488 O O . THR A 1 318 ? -11.007 -14.107 39.863 1.00 43.78 318 THR A O 1
ATOM 2491 N N . ASN A 1 319 ? -9.106 -12.935 39.884 1.00 43.84 319 ASN A N 1
ATOM 2492 C CA . ASN A 1 319 ? -8.611 -13.467 41.155 1.00 43.84 319 ASN A CA 1
ATOM 2493 C C . ASN A 1 319 ? -8.969 -12.567 42.350 1.00 43.84 319 ASN A C 1
ATOM 2495 O O . ASN A 1 319 ? -8.786 -12.977 43.488 1.00 43.84 319 ASN A O 1
ATOM 2499 N N . HIS A 1 320 ? -9.555 -11.384 42.129 1.00 44.72 320 HIS A N 1
ATOM 2500 C CA . HIS A 1 320 ? -10.032 -10.523 43.223 1.00 44.72 320 HIS A CA 1
ATOM 2501 C C . HIS A 1 320 ? -11.470 -10.798 43.686 1.00 44.72 320 HIS A C 1
ATOM 2503 O O . HIS A 1 320 ? -11.917 -10.205 44.662 1.00 44.72 320 HIS A O 1
ATOM 2509 N N . THR A 1 321 ? -12.190 -11.732 43.061 1.00 45.62 321 THR A N 1
ATOM 2510 C CA . THR A 1 321 ? -13.543 -12.114 43.505 1.00 45.62 321 THR A CA 1
ATOM 2511 C C . THR A 1 321 ? -13.545 -13.108 44.675 1.00 45.62 321 THR A C 1
ATOM 2513 O O . THR A 1 321 ? -14.609 -13.382 45.220 1.00 45.62 321 THR A O 1
ATOM 2516 N N . GLY A 1 322 ? -12.379 -13.628 45.087 1.00 42.81 322 GLY A N 1
ATOM 2517 C CA . GLY A 1 322 ? -12.244 -14.463 46.290 1.00 42.81 322 GLY A CA 1
ATOM 2518 C C . GLY A 1 322 ? -12.278 -13.653 47.590 1.00 42.81 322 GLY A C 1
ATOM 2519 O O . GLY A 1 322 ? -13.014 -14.001 48.504 1.00 42.81 322 GLY A O 1
ATOM 2520 N N . SER A 1 323 ? -11.576 -12.515 47.635 1.00 46.19 323 SER A N 1
ATOM 2521 C CA . SER A 1 323 ? -11.418 -11.728 48.870 1.00 46.19 323 SER A CA 1
ATOM 2522 C C . SER A 1 323 ? -12.692 -10.980 49.289 1.00 46.19 323 SER A C 1
ATOM 2524 O O . SER A 1 323 ? -12.986 -10.900 50.474 1.00 46.19 323 SER A O 1
ATOM 2526 N N . GLN A 1 324 ? -13.502 -10.489 48.341 1.00 46.81 324 GLN A N 1
ATOM 2527 C CA . GLN A 1 324 ? -14.775 -9.829 48.682 1.00 46.81 324 GLN A CA 1
ATOM 2528 C C . GLN A 1 324 ? -15.888 -10.813 49.065 1.00 46.81 324 GLN A C 1
ATOM 2530 O O . GLN A 1 324 ? -16.838 -10.433 49.745 1.00 46.81 324 GLN A O 1
ATOM 2535 N N . LYS A 1 325 ? -15.789 -12.083 48.650 1.00 49.19 325 LYS A N 1
ATOM 2536 C CA . LYS A 1 325 ? -16.780 -13.103 49.012 1.00 49.19 325 LYS A CA 1
ATOM 2537 C C . LYS A 1 325 ? -16.574 -13.622 50.440 1.00 49.19 325 LYS A C 1
ATOM 2539 O O . LYS A 1 325 ? -17.536 -14.101 51.028 1.00 49.19 325 LYS A O 1
ATOM 2544 N N . GLU A 1 326 ? -15.369 -13.493 50.997 1.00 53.06 326 GLU A N 1
ATOM 2545 C CA . GLU A 1 326 ? -15.088 -13.787 52.409 1.00 53.06 326 GLU A CA 1
ATOM 2546 C C . GLU A 1 326 ? -15.507 -12.635 53.335 1.00 53.06 326 GLU A C 1
ATOM 2548 O O . GLU A 1 326 ? -16.178 -12.896 54.330 1.00 53.06 326 GLU A O 1
ATOM 2553 N N . GLU A 1 327 ? -15.260 -11.367 52.978 1.00 53.75 327 GLU A N 1
ATOM 2554 C CA . GLU A 1 327 ? -15.739 -10.222 53.782 1.00 53.75 327 GLU A CA 1
ATOM 2555 C C . GLU A 1 327 ? -17.272 -10.123 53.821 1.00 53.75 327 GLU A C 1
ATOM 2557 O O . GLU A 1 327 ? -17.857 -9.837 54.864 1.00 53.75 327 GLU A O 1
ATOM 2562 N N . MET A 1 328 ? -17.952 -10.423 52.710 1.00 51.44 328 MET A N 1
ATOM 2563 C CA . MET A 1 328 ? -19.417 -10.382 52.658 1.00 51.44 328 MET A CA 1
ATOM 2564 C C . MET A 1 328 ? -20.069 -11.578 53.376 1.00 51.44 328 MET A C 1
ATOM 2566 O O . MET A 1 328 ? -21.212 -11.475 53.809 1.00 51.44 328 MET A O 1
ATOM 2570 N N . LYS A 1 329 ? -19.341 -12.692 53.554 1.00 54.59 329 LYS A N 1
ATOM 2571 C CA . LYS A 1 329 ? -19.793 -13.840 54.357 1.00 54.59 329 LYS A CA 1
ATOM 2572 C C . LYS A 1 329 ? -19.531 -13.628 55.856 1.00 54.59 329 LYS A C 1
ATOM 2574 O O . LYS A 1 329 ? -20.357 -14.029 56.665 1.00 54.59 329 LYS A O 1
ATOM 2579 N N . ALA A 1 330 ? -18.450 -12.929 56.214 1.00 55.75 330 ALA A N 1
ATOM 2580 C CA . ALA A 1 330 ? -18.178 -12.517 57.593 1.00 55.75 330 ALA A CA 1
ATOM 2581 C C . ALA A 1 330 ? -19.176 -11.455 58.101 1.00 55.75 330 ALA A C 1
ATOM 2583 O O . ALA A 1 330 ? -19.577 -11.489 59.262 1.00 55.75 330 ALA A O 1
ATOM 2584 N N . ALA A 1 331 ? -19.636 -10.547 57.232 1.00 55.47 331 ALA A N 1
ATOM 2585 C CA . ALA A 1 331 ? -20.650 -9.553 57.593 1.00 55.47 331 ALA A CA 1
ATOM 2586 C C . ALA A 1 331 ? -22.046 -10.168 57.841 1.00 55.47 331 ALA A C 1
ATOM 2588 O O . ALA A 1 331 ? -22.764 -9.704 58.724 1.00 55.47 331 ALA A O 1
ATOM 2589 N N . ASP A 1 332 ? -22.413 -11.230 57.113 1.00 52.19 332 ASP A N 1
ATOM 2590 C CA . ASP A 1 332 ? -23.710 -11.915 57.260 1.00 52.19 332 ASP A CA 1
ATOM 2591 C C . ASP A 1 332 ? -23.758 -12.826 58.510 1.00 52.19 332 ASP A C 1
ATOM 2593 O O . ASP A 1 332 ? -24.806 -12.994 59.133 1.00 52.19 332 ASP A O 1
ATOM 2597 N N . GLU A 1 333 ? -22.613 -13.361 58.959 1.00 55.56 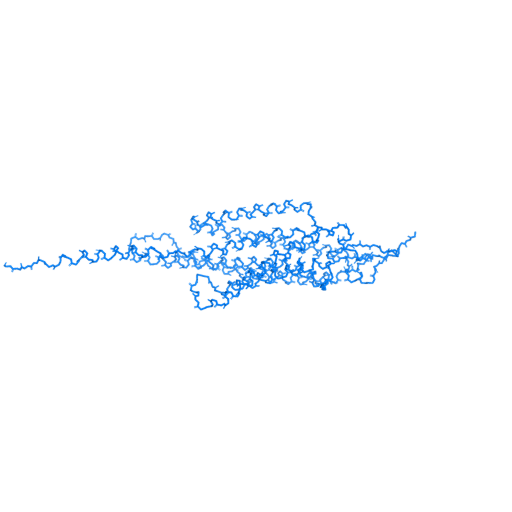333 GLU A N 1
ATOM 2598 C CA . GLU A 1 333 ? -22.526 -14.097 60.233 1.00 55.56 333 GLU A CA 1
ATOM 2599 C C . GLU A 1 333 ? -22.555 -13.176 61.461 1.00 55.56 333 GLU A C 1
ATOM 2601 O O . GLU A 1 333 ? -23.135 -13.545 62.484 1.00 55.56 333 GLU A O 1
ATOM 2606 N N . SER A 1 334 ? -22.027 -11.952 61.362 1.00 54.19 334 SER A N 1
ATOM 2607 C CA . SER A 1 334 ? -22.044 -11.006 62.485 1.00 54.19 334 SER A CA 1
ATOM 2608 C C . SER A 1 334 ? -23.442 -10.453 62.795 1.00 54.19 334 SER A C 1
ATOM 2610 O O . SER A 1 334 ? -23.688 -10.025 63.917 1.00 54.19 334 SER A O 1
ATOM 2612 N N . GLN A 1 335 ? -24.381 -10.493 61.843 1.00 49.97 335 GLN A N 1
ATOM 2613 C CA . GLN A 1 335 ? -25.734 -9.955 62.028 1.00 49.97 335 GLN A CA 1
ATOM 2614 C C . GLN A 1 335 ? -26.737 -10.983 62.590 1.00 49.97 335 GLN A C 1
ATOM 2616 O O . GLN A 1 335 ? -27.851 -10.625 62.971 1.00 49.97 335 GLN A O 1
ATOM 2621 N N . LYS A 1 336 ? -26.352 -12.263 62.688 1.00 50.22 336 LYS A N 1
ATOM 2622 C CA . LYS A 1 336 ? -27.225 -13.344 63.181 1.00 50.22 336 LYS A CA 1
ATOM 2623 C C . LYS A 1 336 ? -27.134 -13.604 64.689 1.00 50.22 336 LYS A C 1
ATOM 2625 O O . LYS A 1 336 ? -27.889 -14.432 65.191 1.00 50.22 336 LYS A O 1
ATOM 2630 N N . VAL A 1 337 ? -26.243 -12.915 65.405 1.00 53.50 337 VAL A N 1
ATOM 2631 C CA . VAL A 1 337 ? -25.982 -13.161 66.837 1.00 53.50 337 VAL A CA 1
ATOM 2632 C C . VAL A 1 337 ? -26.824 -12.272 67.773 1.00 53.50 337 VAL A C 1
ATOM 2634 O O . VAL A 1 337 ? -27.061 -12.663 68.910 1.00 53.50 337 VAL A O 1
ATOM 2637 N N . ASP A 1 338 ? -27.406 -11.165 67.299 1.00 49.09 338 ASP A N 1
ATOM 2638 C CA . ASP A 1 338 ? -28.028 -10.158 68.187 1.00 49.09 338 ASP A CA 1
ATOM 2639 C C . ASP A 1 338 ? -29.568 -10.224 68.342 1.00 49.09 338 ASP A C 1
ATOM 2641 O O . ASP A 1 338 ? -30.173 -9.286 68.856 1.00 49.09 338 ASP A O 1
ATOM 2645 N N . VAL A 1 339 ? -30.253 -11.304 67.931 1.00 53.53 339 VAL A N 1
ATOM 2646 C CA . VAL A 1 339 ? -31.744 -11.323 67.884 1.00 53.53 339 VAL A CA 1
ATOM 2647 C C . VAL A 1 339 ? -32.427 -12.250 68.912 1.00 53.53 339 VAL A C 1
ATOM 2649 O O . VAL A 1 339 ? -33.652 -12.356 68.930 1.00 53.53 339 VAL A O 1
ATOM 2652 N N . HIS A 1 340 ? -31.706 -12.877 69.847 1.00 52.31 340 HIS A N 1
ATOM 2653 C CA . HIS A 1 340 ? -32.337 -13.752 70.854 1.00 52.31 340 HIS A CA 1
ATOM 2654 C C . HIS A 1 340 ? -31.856 -13.530 72.293 1.00 52.31 340 HIS A C 1
ATOM 2656 O O . HIS A 1 340 ? -31.305 -14.433 72.911 1.00 52.31 340 HIS A O 1
ATOM 2662 N N . THR A 1 341 ? -32.183 -12.369 72.875 1.00 52.91 341 THR A N 1
ATOM 2663 C CA . THR A 1 341 ? -32.272 -12.254 74.343 1.00 52.91 341 THR A CA 1
ATOM 2664 C C . THR A 1 341 ? -33.294 -11.197 74.776 1.00 52.91 341 THR A C 1
ATOM 2666 O O . THR A 1 341 ? -32.953 -10.063 75.094 1.00 52.91 341 THR A O 1
ATOM 2669 N N . SER A 1 342 ? -34.573 -11.570 74.818 1.00 42.62 342 SER A N 1
ATOM 2670 C CA . SER A 1 342 ? -35.577 -10.870 75.633 1.00 42.62 342 SER A CA 1
ATOM 2671 C C . SER A 1 342 ? -36.689 -11.835 76.058 1.00 42.62 342 SER A C 1
ATOM 2673 O O . SER A 1 342 ? -37.735 -11.964 75.430 1.00 42.62 342 SER A O 1
ATOM 2675 N N . THR A 1 343 ? -36.437 -12.552 77.152 1.00 47.03 343 THR A N 1
ATOM 2676 C CA . THR A 1 343 ? -37.468 -13.233 77.949 1.00 47.03 343 THR A CA 1
ATOM 2677 C C . THR A 1 343 ? -38.179 -12.221 78.855 1.00 47.03 343 THR A C 1
ATOM 2679 O O . THR A 1 343 ? -37.483 -11.477 79.549 1.00 47.03 343 THR A O 1
ATOM 2682 N N . PRO A 1 344 ? -39.524 -12.192 78.899 1.00 52.34 344 PRO A N 1
ATOM 2683 C CA . PRO A 1 344 ? -40.273 -11.403 79.871 1.00 52.34 344 PRO A CA 1
ATOM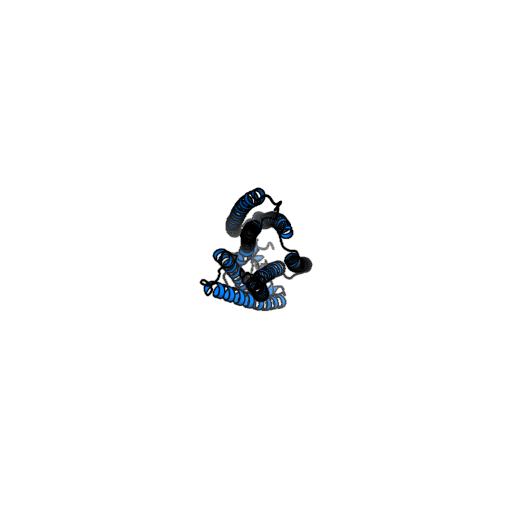 2684 C C . PRO A 1 344 ? -40.457 -12.179 81.187 1.00 52.34 344 PRO A C 1
ATOM 2686 O O . PRO A 1 344 ? -40.715 -13.385 81.163 1.00 52.34 344 PRO A O 1
ATOM 2689 N N . VAL A 1 345 ? -40.356 -11.472 82.316 1.00 54.16 345 VAL A N 1
ATOM 2690 C CA . VAL A 1 345 ? -40.910 -11.852 83.630 1.00 54.16 345 VAL A CA 1
ATOM 2691 C C . VAL A 1 345 ? -41.772 -10.700 84.111 1.00 54.16 345 VAL A C 1
ATOM 2693 O O . VAL A 1 345 ? -41.301 -9.546 83.971 1.00 54.16 345 VAL A O 1
#

Foldseek 3Di:
DDQPQAADDCLVLQFHAFPRRATDGAPQWDWDADPSGHIHTDDGVCNVVCVVVLVVQLVVQLVVLVVVLVVLVVVLVVLVVCVPDDPDLFDSVLVNVLSVLVNVLSVLSNVCRHVAVCCNVVPDNNLVSSLSVLVNLLSVLVSLLSVLLRVLSSVLSVVVVVVVVVVVCVVVPPDDDPDDPVVVVVVNVVSVVSSVVSVVLSVVLVVLSVVLSVCSVPHNHPVVVVVSVVCNVVSSVVSVVVSVVVCVVVVVVVLVVDDPVLNVQLVVLVVVLVVQVVVLCVVVPDDDPPSNVVSNVVSVVSNVVSVVVSSVVPPDPPPVVVVVVVVVVVVVVVVPPPDDDDDDD

Solvent-accessible surface area (backbone atoms only — not comparable to full-atom values): 19229 Å² total; per-residue (Å²): 131,85,60,53,84,27,43,39,78,58,4,79,77,38,32,46,50,25,81,86,25,42,27,48,40,39,76,52,38,37,69,40,68,46,97,77,40,26,18,24,28,82,43,37,52,51,76,77,70,41,40,69,62,53,53,53,48,24,54,53,40,28,53,53,34,48,53,48,42,51,53,46,50,53,51,49,51,49,59,64,70,50,69,89,74,71,91,58,86,61,66,66,69,59,57,50,49,54,49,50,53,52,42,51,53,41,47,50,47,27,48,38,37,31,73,19,53,46,32,62,71,67,76,55,62,52,71,58,34,53,48,56,62,57,50,50,59,46,49,51,51,40,53,52,40,51,50,52,44,50,53,52,52,48,48,54,42,51,53,54,49,51,50,52,54,52,57,61,50,52,76,49,88,83,65,87,77,90,73,70,66,66,64,56,55,56,51,56,55,52,54,54,51,52,45,54,51,42,54,50,52,40,56,51,41,47,53,51,49,53,52,48,58,50,47,64,74,70,59,37,46,68,68,59,49,53,52,52,51,50,51,52,54,52,50,52,51,51,52,49,50,55,51,49,53,54,46,50,59,54,46,57,60,46,62,73,72,47,58,68,80,57,46,56,57,52,50,51,54,52,50,54,39,50,52,51,32,51,53,34,59,63,54,48,80,80,51,66,94,82,53,69,66,53,44,56,47,53,34,53,53,50,48,53,53,48,55,59,50,58,66,65,67,65,67,74,77,79,70,67,65,60,64,57,55,51,55,58,51,53,55,58,59,66,69,68,72,82,83,83,85,83,82,88,131

Secondary structure (DSSP, 8-state):
------BPGGGGGTEEE-TTS-EEEPTTEEEEE-TTS-EEEEEETIIIIIHHHHHHHHHHHHHHHHHHHHHHHHHHHHHHHTTTT---SS-HHHHHHHHHHHHHHHHHHIIIIIISGGGTTSSS-HHHHHHHHHHHHHHHHHHHHHHHHHHHHHHHHHHHHHHHHHHHHTTSTT------HHHHHHHHHHHHHHHHHHHHHHHHHHHHHHHHHHHHHH---HHHHHHHHHHHHHHHHHHHHHHHHHHHHHHHHHHTTS-HHHHHHHHHHHHHHHHHHHHHHHHGGG--TT-TTHHHHHHHHHHHHHHHHHHHTT---TTTTTHHHHHHHHHHHHTSSSS------

Sequence (345 aa):
MGAPSGCAPSCNGYGICQTSGMCRCLRGWVPTVSSDGYSQCITTFLDVGWRGNIIALRVVFSVIYGIQLLLVTWRLVLEFKNRAKSQGLAPPSITRLILAVLWLDVFIQFLNYGIDFKGIFHTANVWAMQTFTYIEAPNLVLMFSILLAYWIDFYQALVTKMKKEHMLRKINSSYQSQVSFEDILVEMSHMRKAKMLMVFLTVFGYAFFASFMLTVRLVTTGKADLYTYVALVTWFAVVWIILGVGFMISGLKLFRLMPEQLTVKITAVAIVLLIANLFSFASNVKSAPGVELFLIKTGIVSALTATARSATSGTPSTNHTGSQKEEMKAADESQKVDVHTSTPV